Protein AF-A0AAD9LYY0-F1 (afdb_monomer_lite)

Foldseek 3Di:
DVVLVVVLVVVLVVVVVVLVVVLVVVLVVVVVVVVVVVVVCVVVVPDPDDDPVRLVVLSVVLSVVLVVQLVVLCVCVVDDPPQLPPPQLVVQLVVVVVVVVVVVVVVVCVVVVPPDDDDDDDDDDDDPCPPDQPPVNVVVVVVVVVVVSSVSSSVSSVVVSVVVSVVCSCPCSVVVRNVVSVVVSPPDPPPPPDPPDPDDDDDDDDDDDDDDDDDDDDDDDDDDDDDDDDDDDDDDDDDD

pLDDT: mean 70.43, std 20.11, range [35.28, 96.38]

Sequence (240 aa):
MYRLNAVLRQERLPWEQIVRKTTEDIICSVRNCLDKILNYSHYTKRVEGASRDDVNASLGTVVKEFRDKVDELMHPYRHTHRLMYNRNVIQRVWNLQDSRRKAKNEAQGLVGGKQKGAGFFKANHTGDCAEPPTACDVENNLHHQACQLASDYTKAYYEDALQGLISNFSLYAVEGCLLSKLTSMFEVKPTLEAPKELNSCQSDDFMNPTYINTPTSDKSDDSDILIASSAMGRTTTYSQ

Organism: NCBI:txid1216348

Radius of gyration: 41.53 Å; chains: 1; bounding box: 111×57×117 Å

Secondary structure (DSSP, 8-state):
-HHHHHHHHHTTHHHHHHHHHHHHHHHHHHHHHHHHHHHHHHHTT---S--HHHHHHHHHHHHHHHHHHHHHHHHHHHH--GGGG-HHHHHHHHHHHHHHHHHHHHHHHHHH------------------PPP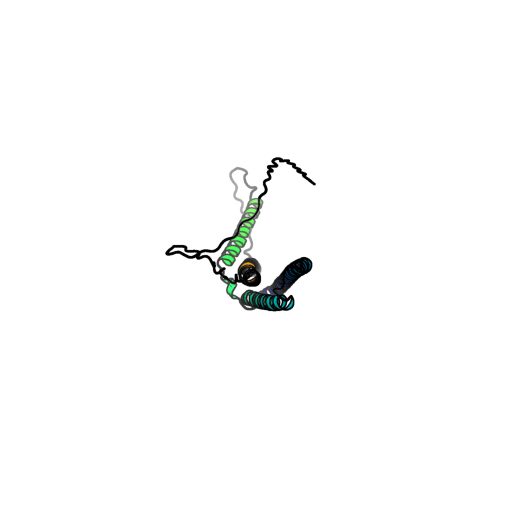PHHHHHHHHHHHHHHHHHHHHHHHHHHHHHHHHHHIIIIIIIIIIIHHHHHHH------------------------------------------------------

Structure (mmCIF, N/CA/C/O backbone):
data_AF-A0AAD9LYY0-F1
#
_entry.id   AF-A0AAD9LYY0-F1
#
loop_
_atom_site.group_PDB
_atom_site.id
_atom_site.type_symbol
_atom_site.label_atom_id
_atom_site.label_alt_id
_atom_site.label_comp_id
_atom_site.label_asym_id
_atom_site.label_entity_id
_atom_site.label_seq_id
_atom_site.pdbx_PDB_ins_code
_atom_site.Cartn_x
_atom_site.Cartn_y
_atom_site.Cartn_z
_atom_site.occupancy
_atom_site.B_iso_or_equiv
_atom_site.auth_seq_id
_atom_site.auth_comp_id
_atom_site.auth_asym_id
_atom_site.auth_atom_id
_atom_site.pdbx_PDB_model_num
ATOM 1 N N . MET A 1 1 ? 10.005 -13.198 -23.320 1.00 45.47 1 MET A N 1
ATOM 2 C CA . MET A 1 1 ? 8.905 -12.858 -22.382 1.00 45.47 1 MET A CA 1
ATOM 3 C C . MET A 1 1 ? 8.882 -13.693 -21.095 1.00 45.47 1 MET A C 1
ATOM 5 O O . MET A 1 1 ? 8.734 -13.098 -20.037 1.00 45.47 1 MET A O 1
ATOM 9 N N . TYR A 1 2 ? 9.062 -15.023 -21.120 1.00 43.00 2 TYR A N 1
ATOM 10 C CA . TYR A 1 2 ? 8.959 -15.867 -19.908 1.00 43.00 2 TYR A CA 1
ATOM 11 C C . TYR A 1 2 ? 9.938 -15.523 -18.767 1.00 43.00 2 TYR A C 1
ATOM 13 O O . TYR A 1 2 ? 9.554 -15.594 -17.604 1.00 43.00 2 TYR A O 1
ATOM 21 N N . ARG A 1 3 ? 11.168 -15.084 -19.075 1.00 48.53 3 ARG A N 1
ATOM 22 C CA . ARG A 1 3 ? 12.157 -14.688 -18.051 1.00 48.53 3 ARG A CA 1
ATOM 23 C C . ARG A 1 3 ? 11.803 -13.383 -17.331 1.00 48.53 3 ARG A C 1
ATOM 25 O O . ARG A 1 3 ? 12.002 -13.295 -16.127 1.00 48.53 3 ARG A O 1
ATOM 32 N N . LEU A 1 4 ? 11.205 -12.415 -18.030 1.00 51.22 4 LEU A N 1
ATOM 33 C CA . LEU A 1 4 ? 10.785 -11.147 -17.423 1.00 51.22 4 LEU A CA 1
ATOM 34 C C . LEU A 1 4 ? 9.657 -11.372 -16.402 1.00 51.22 4 LEU A C 1
ATOM 36 O O . LEU A 1 4 ? 9.700 -10.859 -15.292 1.00 51.22 4 LEU A O 1
ATOM 40 N N . ASN A 1 5 ? 8.697 -12.238 -16.739 1.00 52.59 5 ASN A N 1
ATOM 41 C CA . ASN A 1 5 ? 7.608 -12.614 -15.835 1.00 52.59 5 ASN A CA 1
ATOM 42 C C . ASN A 1 5 ? 8.060 -13.452 -14.629 1.00 52.59 5 ASN A C 1
ATOM 44 O O . ASN A 1 5 ? 7.332 -13.503 -13.638 1.00 52.59 5 ASN A O 1
ATOM 48 N N . ALA A 1 6 ? 9.212 -14.126 -14.709 1.00 55.12 6 ALA A N 1
ATOM 49 C CA . ALA A 1 6 ? 9.800 -14.848 -13.584 1.00 55.12 6 ALA A CA 1
ATOM 50 C C . ALA A 1 6 ? 10.488 -13.884 -12.603 1.00 55.12 6 ALA A C 1
ATOM 52 O O . ALA A 1 6 ? 10.220 -13.954 -11.407 1.00 55.12 6 ALA A O 1
ATOM 53 N N . VAL A 1 7 ? 11.271 -12.924 -13.109 1.00 58.19 7 VAL A N 1
ATOM 54 C CA . VAL A 1 7 ? 11.903 -11.872 -12.287 1.00 58.19 7 VAL A CA 1
ATOM 55 C C . VAL A 1 7 ? 10.840 -11.008 -11.606 1.00 58.19 7 VAL A C 1
ATOM 57 O O . VAL A 1 7 ? 10.835 -10.872 -10.387 1.00 58.19 7 VAL A O 1
ATOM 60 N N . LEU A 1 8 ? 9.838 -10.556 -12.364 1.00 55.09 8 LEU A N 1
ATOM 61 C CA . LEU A 1 8 ? 8.709 -9.800 -11.818 1.00 55.09 8 LEU A CA 1
ATOM 62 C C . LEU A 1 8 ? 7.857 -10.605 -10.831 1.00 55.09 8 LEU A C 1
ATOM 64 O O . LEU A 1 8 ? 7.080 -10.010 -10.096 1.00 55.09 8 LEU A O 1
ATOM 68 N N . ARG A 1 9 ? 7.914 -11.943 -10.835 1.00 54.25 9 ARG A N 1
ATOM 69 C CA . ARG A 1 9 ? 7.255 -12.777 -9.815 1.00 54.25 9 ARG A CA 1
ATOM 70 C C . ARG A 1 9 ? 8.089 -12.878 -8.545 1.00 54.25 9 ARG A C 1
ATOM 72 O O . ARG A 1 9 ? 7.523 -12.863 -7.458 1.00 54.25 9 ARG A O 1
ATOM 79 N N . GLN A 1 10 ? 9.408 -12.954 -8.679 1.00 57.12 10 GLN A N 1
ATOM 80 C CA . GLN A 1 10 ? 10.327 -13.026 -7.547 1.00 57.12 10 GLN A CA 1
ATOM 81 C C . GLN A 1 10 ? 10.330 -11.719 -6.737 1.00 57.12 10 GLN A C 1
ATOM 83 O O . GLN A 1 10 ? 10.382 -11.758 -5.512 1.00 57.12 10 GLN A O 1
ATOM 88 N N . GLU A 1 11 ? 10.147 -10.576 -7.404 1.00 56.78 11 GLU A N 1
ATOM 89 C CA . GLU A 1 11 ? 10.043 -9.257 -6.762 1.00 56.78 11 GLU A CA 1
ATOM 90 C C . GLU A 1 11 ? 8.681 -8.959 -6.104 1.00 56.78 11 GLU A C 1
ATOM 92 O O . GLU A 1 11 ? 8.557 -7.950 -5.417 1.00 56.78 11 GLU A O 1
ATOM 97 N N . ARG A 1 12 ? 7.656 -9.815 -6.265 1.00 59.69 12 ARG A N 1
ATOM 98 C CA . ARG A 1 12 ? 6.321 -9.619 -5.645 1.00 59.69 12 ARG A CA 1
ATOM 99 C C . ARG A 1 12 ? 6.210 -10.162 -4.220 1.00 59.69 12 ARG A C 1
ATOM 101 O O . ARG A 1 12 ? 5.424 -9.650 -3.428 1.00 59.69 12 ARG A O 1
ATOM 108 N N . LEU A 1 13 ? 7.001 -11.180 -3.889 1.00 62.09 13 LEU A N 1
ATOM 109 C CA . LEU A 1 13 ? 7.019 -11.827 -2.570 1.00 62.09 13 LEU A CA 1
ATOM 110 C C . LEU A 1 13 ? 7.393 -10.900 -1.389 1.00 62.09 13 LEU A C 1
ATOM 112 O O . LEU A 1 13 ? 6.806 -11.061 -0.318 1.00 62.09 13 LEU A O 1
ATOM 116 N N . PRO A 1 14 ? 8.298 -9.908 -1.532 1.00 77.19 14 PRO A N 1
ATOM 117 C CA . PRO A 1 14 ? 8.638 -9.001 -0.436 1.00 77.19 14 PRO A CA 1
ATOM 118 C C . PRO A 1 14 ? 7.464 -8.110 -0.017 1.00 77.19 14 PRO A C 1
ATOM 120 O O . PRO A 1 14 ? 7.318 -7.789 1.158 1.00 77.19 14 PRO A O 1
ATOM 123 N N . TRP A 1 15 ? 6.615 -7.699 -0.960 1.00 79.12 15 TRP A N 1
ATOM 124 C CA . TRP A 1 15 ? 5.564 -6.706 -0.713 1.00 79.12 15 TRP A CA 1
ATOM 125 C C . TRP A 1 15 ? 4.447 -7.240 0.148 1.00 79.12 15 TRP A C 1
ATOM 127 O O . TRP A 1 15 ? 4.018 -6.588 1.094 1.00 79.12 15 TRP A O 1
ATOM 137 N N . GLU A 1 16 ? 4.007 -8.452 -0.158 1.00 84.00 16 GLU A N 1
ATOM 138 C CA . GLU A 1 16 ? 2.997 -9.130 0.634 1.00 84.00 16 GLU A CA 1
ATOM 139 C C . GLU A 1 16 ? 3.478 -9.337 2.071 1.00 84.00 16 GLU A C 1
ATOM 141 O O . GLU A 1 16 ? 2.723 -9.125 3.018 1.00 84.00 16 GLU A O 1
ATOM 146 N N . GLN A 1 17 ? 4.762 -9.658 2.250 1.00 88.19 17 GLN A N 1
ATOM 147 C CA . GLN A 1 17 ? 5.350 -9.770 3.577 1.00 88.19 17 GLN A CA 1
ATOM 148 C C . GLN A 1 17 ? 5.394 -8.425 4.314 1.00 88.19 17 GLN A C 1
ATOM 150 O O . GLN A 1 17 ? 5.065 -8.395 5.500 1.00 88.19 17 GLN A O 1
ATOM 155 N N . ILE A 1 18 ? 5.771 -7.335 3.636 1.00 88.94 18 ILE A N 1
ATOM 156 C CA . ILE A 1 18 ? 5.789 -5.986 4.220 1.00 88.94 18 ILE A CA 1
ATOM 157 C C . ILE A 1 18 ? 4.377 -5.582 4.644 1.00 88.94 18 ILE A C 1
ATOM 159 O O . ILE A 1 18 ? 4.169 -5.262 5.809 1.00 88.94 18 ILE A O 1
ATOM 163 N N . VAL A 1 19 ? 3.398 -5.668 3.740 1.00 90.81 19 VAL A N 1
ATOM 164 C CA . VAL A 1 19 ? 2.011 -5.271 4.021 1.00 90.81 19 VAL A CA 1
ATOM 165 C C . VAL A 1 19 ? 1.420 -6.107 5.146 1.00 90.81 19 VAL A C 1
ATOM 167 O O . VAL A 1 19 ? 0.804 -5.551 6.054 1.00 90.81 19 VAL A O 1
ATOM 170 N N . ARG A 1 20 ? 1.648 -7.424 5.150 1.00 92.25 20 ARG A N 1
ATOM 171 C CA . ARG A 1 20 ? 1.202 -8.299 6.239 1.00 92.25 20 ARG A CA 1
ATOM 172 C C . ARG A 1 20 ? 1.806 -7.882 7.578 1.00 92.25 20 ARG A C 1
ATOM 174 O O . ARG A 1 20 ? 1.062 -7.717 8.539 1.00 92.25 20 ARG A O 1
ATOM 181 N N . LYS A 1 21 ? 3.124 -7.663 7.631 1.00 93.56 21 LYS A N 1
ATOM 182 C CA . LYS A 1 21 ? 3.809 -7.236 8.858 1.00 93.56 21 LYS A CA 1
ATOM 183 C C . LYS A 1 21 ? 3.273 -5.890 9.349 1.00 93.56 21 LYS A C 1
ATOM 185 O O . LYS A 1 21 ? 2.895 -5.771 10.505 1.00 93.56 21 LYS A O 1
ATOM 190 N N . THR A 1 22 ? 3.154 -4.905 8.463 1.00 93.44 22 THR A N 1
ATOM 191 C CA . THR A 1 22 ? 2.599 -3.588 8.803 1.00 93.44 22 THR A CA 1
ATOM 192 C C . THR A 1 22 ? 1.152 -3.689 9.291 1.00 93.44 22 THR A C 1
ATOM 194 O O . THR A 1 22 ? 0.783 -3.033 10.259 1.00 93.44 22 THR A O 1
ATOM 197 N N . THR A 1 23 ? 0.337 -4.543 8.672 1.00 94.69 23 THR A N 1
ATOM 198 C CA . THR A 1 23 ? -1.047 -4.805 9.099 1.00 94.69 23 THR A CA 1
ATOM 199 C C . THR A 1 23 ? -1.083 -5.371 10.520 1.00 94.69 23 THR A C 1
ATOM 201 O O . THR A 1 23 ? -1.876 -4.923 11.346 1.00 94.69 23 THR A O 1
ATOM 204 N N . GLU A 1 24 ? -0.212 -6.331 10.831 1.00 95.69 24 GLU A N 1
ATOM 205 C CA . GLU A 1 24 ? -0.087 -6.915 12.170 1.00 95.69 24 GLU A CA 1
ATOM 206 C C . GLU A 1 24 ? 0.397 -5.896 13.208 1.00 95.69 24 GLU A C 1
ATOM 208 O O . GLU A 1 24 ? -0.200 -5.801 14.283 1.00 95.69 24 GLU A O 1
ATOM 213 N N . ASP A 1 25 ? 1.407 -5.093 12.869 1.00 96.38 25 ASP A N 1
ATOM 214 C CA . ASP A 1 25 ? 1.954 -4.045 13.736 1.00 96.38 25 ASP A CA 1
ATOM 215 C C . ASP A 1 25 ? 0.888 -2.986 14.078 1.00 96.38 25 ASP A C 1
ATOM 217 O O . ASP A 1 25 ? 0.751 -2.576 15.237 1.00 96.38 25 ASP A O 1
ATOM 221 N N . ILE A 1 26 ? 0.075 -2.583 13.094 1.00 94.75 26 ILE A N 1
ATOM 222 C CA . ILE A 1 26 ? -1.045 -1.651 13.292 1.00 94.75 26 ILE A CA 1
ATOM 223 C C . ILE A 1 26 ? -2.106 -2.272 14.207 1.00 94.75 26 ILE A C 1
ATOM 225 O O . ILE A 1 26 ? -2.507 -1.647 15.188 1.00 94.75 26 ILE A O 1
ATOM 229 N N . ILE A 1 27 ? -2.535 -3.510 13.940 1.00 95.25 27 ILE A N 1
ATOM 230 C CA . ILE A 1 27 ? -3.537 -4.205 14.767 1.00 95.25 27 ILE A CA 1
ATOM 231 C C . ILE A 1 27 ? -3.051 -4.342 16.215 1.00 95.25 27 ILE A C 1
ATOM 233 O O . ILE A 1 27 ? -3.823 -4.120 17.150 1.00 95.25 27 ILE A O 1
ATOM 237 N N . CYS A 1 28 ? -1.779 -4.695 16.411 1.00 95.62 28 CYS A N 1
ATOM 238 C CA . CYS A 1 28 ? -1.166 -4.795 17.732 1.00 95.62 28 CYS A CA 1
ATOM 239 C C . CYS A 1 28 ? -1.181 -3.438 18.449 1.00 95.62 28 CYS A C 1
ATOM 241 O O . CYS A 1 28 ? -1.601 -3.343 19.602 1.00 95.62 28 CYS A O 1
ATOM 243 N N . SER A 1 29 ? -0.811 -2.369 17.743 1.00 95.50 29 SER A N 1
ATOM 244 C CA . SER A 1 29 ? -0.807 -1.005 18.281 1.00 95.50 29 SER A CA 1
ATOM 245 C C . SER A 1 29 ? -2.203 -0.534 18.698 1.00 95.50 29 SER A C 1
ATOM 247 O O . SER A 1 29 ? -2.358 0.021 19.785 1.00 95.50 29 SER A O 1
ATOM 249 N N . VAL A 1 30 ? -3.228 -0.805 17.884 1.00 93.56 30 VAL A N 1
ATOM 250 C CA . VAL A 1 30 ? -4.626 -0.467 18.202 1.00 93.56 30 VAL A CA 1
ATOM 251 C C . VAL A 1 30 ? -5.115 -1.230 19.430 1.00 93.56 30 VAL A C 1
ATOM 253 O O . VAL A 1 30 ? -5.667 -0.616 20.340 1.00 93.56 30 VAL A O 1
ATOM 256 N N . ARG A 1 31 ? -4.871 -2.545 19.500 1.00 92.94 31 ARG A N 1
ATOM 257 C CA . ARG A 1 31 ? -5.241 -3.370 20.664 1.00 92.94 31 ARG A CA 1
ATOM 258 C C . ARG A 1 31 ? -4.579 -2.871 21.943 1.00 92.94 31 ARG A C 1
ATOM 260 O O . ARG A 1 31 ? -5.261 -2.647 22.934 1.00 92.94 31 ARG A O 1
ATOM 267 N N . ASN A 1 32 ? -3.278 -2.597 21.885 1.00 93.62 32 ASN A N 1
ATOM 268 C CA . ASN A 1 32 ? -2.530 -2.065 23.021 1.00 93.62 32 ASN A CA 1
ATOM 269 C C . ASN A 1 32 ? -3.045 -0.687 23.462 1.00 93.62 32 ASN A C 1
ATOM 271 O O . ASN A 1 32 ? -3.069 -0.389 24.655 1.00 93.62 32 ASN A O 1
ATOM 275 N N . CYS A 1 33 ? -3.433 0.170 22.514 1.00 91.31 33 CYS A N 1
ATOM 276 C CA . CYS A 1 33 ? -4.032 1.467 22.818 1.00 91.31 33 CYS A CA 1
ATOM 277 C C . CYS A 1 33 ? -5.383 1.294 23.526 1.00 91.31 33 CYS A C 1
ATOM 279 O O . CYS A 1 33 ? -5.607 1.888 24.580 1.00 91.31 33 CYS A O 1
ATOM 281 N N . LEU A 1 34 ? -6.241 0.418 22.999 1.00 89.62 34 LEU A N 1
ATOM 282 C CA . LEU A 1 34 ? -7.543 0.127 23.587 1.00 89.62 34 LEU A CA 1
ATOM 283 C C . LEU A 1 34 ? -7.415 -0.443 25.004 1.00 89.62 34 LEU A C 1
ATOM 285 O O . LEU A 1 34 ? -8.070 0.050 25.918 1.00 89.62 34 LEU A O 1
ATOM 289 N N . ASP A 1 35 ? -6.542 -1.431 25.209 1.00 88.94 35 ASP A N 1
ATOM 290 C CA . ASP A 1 35 ? -6.311 -2.020 26.530 1.00 88.94 35 ASP A CA 1
ATOM 291 C C . ASP A 1 35 ? -5.849 -0.965 27.543 1.00 88.94 35 ASP A C 1
ATOM 293 O O . ASP A 1 35 ? -6.290 -0.973 28.691 1.00 88.94 35 ASP A O 1
ATOM 297 N N . LYS A 1 36 ? -5.005 -0.007 27.135 1.00 89.88 36 LYS A N 1
ATOM 298 C CA . LYS A 1 36 ? -4.601 1.112 28.003 1.00 89.88 36 LYS A CA 1
ATOM 299 C C . LYS A 1 36 ? -5.781 2.010 28.373 1.00 89.88 36 LYS A C 1
ATOM 301 O O . LYS A 1 36 ? -5.902 2.377 29.541 1.00 89.88 36 LYS A O 1
ATOM 306 N N . ILE A 1 37 ? -6.645 2.341 27.411 1.00 87.00 37 ILE A N 1
ATOM 307 C CA . ILE A 1 37 ? -7.841 3.166 27.644 1.00 87.00 37 ILE A CA 1
ATOM 308 C C . ILE A 1 37 ? -8.801 2.454 28.605 1.00 87.00 37 ILE A C 1
ATOM 310 O O . ILE A 1 37 ? -9.235 3.054 29.586 1.00 87.00 37 ILE A O 1
ATOM 314 N N . LEU A 1 38 ? -9.070 1.166 28.376 1.00 84.19 38 LEU A N 1
ATOM 315 C CA . LEU A 1 38 ? -9.965 0.360 29.212 1.00 84.19 38 LEU A CA 1
ATOM 316 C C . LEU A 1 38 ? -9.414 0.146 30.629 1.00 84.19 38 LEU A C 1
ATOM 318 O O . LEU A 1 38 ? -10.152 0.233 31.610 1.00 84.19 38 LEU A O 1
ATOM 322 N N . ASN A 1 39 ? -8.107 -0.086 30.767 1.00 85.75 39 ASN A N 1
ATOM 323 C CA . ASN A 1 39 ? -7.471 -0.202 32.080 1.00 85.75 39 ASN A CA 1
ATOM 324 C C . ASN A 1 39 ? -7.539 1.122 32.857 1.00 85.75 39 ASN A C 1
ATOM 326 O O . ASN A 1 39 ? -7.787 1.120 34.064 1.00 85.75 39 ASN A O 1
ATOM 330 N N . TYR A 1 40 ? -7.367 2.256 32.171 1.00 85.00 40 TYR A N 1
ATOM 331 C CA . TYR A 1 40 ? -7.503 3.581 32.771 1.00 85.00 40 TYR A CA 1
ATOM 332 C C . TYR A 1 40 ? -8.952 3.882 33.198 1.00 85.00 40 TYR A C 1
ATOM 334 O O . TYR A 1 40 ? -9.184 4.362 34.312 1.00 85.00 40 TYR A O 1
ATOM 342 N N . SER A 1 41 ? -9.948 3.558 32.365 1.00 80.12 41 SER A N 1
ATOM 343 C CA . SER A 1 41 ? -11.364 3.758 32.708 1.00 80.12 41 SER A CA 1
ATOM 344 C C . SER A 1 41 ? -11.816 2.866 33.867 1.00 80.12 41 SER A C 1
ATOM 346 O O . SER A 1 41 ? -12.572 3.310 34.730 1.00 80.12 41 SER A O 1
ATOM 348 N N . HIS A 1 42 ? -11.313 1.629 33.935 1.00 73.81 42 HIS A N 1
ATOM 349 C CA . HIS A 1 42 ? -11.591 0.714 35.042 1.00 73.81 42 HIS A CA 1
ATOM 350 C C . HIS A 1 42 ? -10.968 1.206 36.357 1.00 73.81 42 HIS A C 1
ATOM 352 O O . HIS A 1 42 ? -11.633 1.233 37.392 1.00 73.81 42 HIS A O 1
ATOM 358 N N . TYR A 1 43 ? -9.707 1.658 36.323 1.00 74.50 43 TYR A N 1
ATOM 359 C CA . TYR A 1 43 ? -9.031 2.218 37.498 1.00 74.50 43 TYR A CA 1
ATOM 360 C C . TYR A 1 43 ? -9.760 3.447 38.060 1.00 74.50 43 TYR A C 1
ATOM 362 O O . TYR A 1 43 ? -9.863 3.617 39.273 1.00 74.50 43 TYR A O 1
ATOM 370 N N . THR A 1 44 ? -10.318 4.281 37.181 1.00 73.69 44 THR A N 1
ATOM 371 C CA . THR A 1 44 ? -11.036 5.503 37.570 1.00 73.69 44 THR A CA 1
ATOM 372 C C . THR A 1 44 ? -12.466 5.256 38.076 1.00 73.69 44 THR A C 1
ATOM 374 O O . THR A 1 44 ? -13.131 6.223 38.443 1.00 73.69 44 THR A O 1
ATOM 377 N N . LYS A 1 45 ? -12.940 3.993 38.145 1.00 63.81 45 LYS A N 1
ATOM 378 C CA . LYS A 1 45 ? -14.284 3.580 38.627 1.00 63.81 45 LYS A CA 1
ATOM 379 C C . LYS A 1 45 ? -15.457 4.358 37.999 1.00 63.81 45 LYS A C 1
ATOM 381 O O . LYS A 1 45 ? -16.530 4.441 38.588 1.00 63.81 45 LYS A O 1
ATOM 386 N N . ARG A 1 46 ? -15.263 4.962 36.822 1.00 56.44 46 ARG A N 1
ATOM 387 C CA . ARG A 1 46 ? -16.167 6.000 36.292 1.00 56.44 46 ARG A CA 1
ATOM 388 C C . ARG A 1 46 ? -17.130 5.525 35.209 1.00 56.44 46 ARG A C 1
ATOM 390 O O . ARG A 1 46 ? -17.910 6.333 34.719 1.00 56.44 46 ARG A O 1
ATOM 397 N N . VAL A 1 47 ? -17.063 4.262 34.791 1.00 55.00 47 VAL A N 1
ATOM 398 C CA . VAL A 1 47 ? -17.829 3.777 33.637 1.00 55.00 47 VAL A CA 1
ATOM 399 C C . VAL A 1 47 ? -18.506 2.456 33.975 1.00 55.00 47 VAL A C 1
ATOM 401 O O . VAL A 1 47 ? -17.850 1.428 34.092 1.00 55.00 47 VAL A O 1
ATOM 404 N N . GLU A 1 48 ? -19.830 2.507 34.099 1.00 56.41 48 GLU A N 1
ATOM 405 C CA . GLU A 1 48 ? -20.729 1.352 34.262 1.00 56.41 48 GLU A CA 1
ATOM 406 C C . GLU A 1 48 ? -21.328 0.875 32.918 1.00 56.41 48 GLU A C 1
ATOM 408 O O . GLU A 1 48 ? -22.178 -0.004 32.893 1.00 56.41 48 GLU A O 1
ATOM 413 N N . GLY A 1 49 ? -20.917 1.453 31.782 1.00 58.03 49 GLY A N 1
ATOM 414 C CA . GLY A 1 49 ? -21.726 1.404 30.554 1.00 58.03 49 GLY A CA 1
ATOM 415 C C . GLY A 1 49 ? -21.345 0.393 29.469 1.00 58.03 49 GLY A C 1
ATOM 416 O O . GLY A 1 49 ? -22.200 0.054 28.660 1.00 58.03 49 GLY A O 1
ATOM 417 N N . ALA A 1 50 ? -20.100 -0.085 29.404 1.00 61.88 50 ALA A N 1
ATOM 418 C CA . ALA A 1 50 ? -19.682 -1.030 28.363 1.00 61.88 50 ALA A CA 1
ATOM 419 C C . ALA A 1 50 ? -18.815 -2.127 28.968 1.00 61.88 50 ALA A C 1
ATOM 421 O O . ALA A 1 50 ? -17.780 -1.840 29.580 1.00 61.88 50 ALA A O 1
ATOM 422 N N . SER A 1 51 ? -19.231 -3.385 28.803 1.00 72.00 51 SER A N 1
ATOM 423 C CA . SER A 1 51 ? -18.398 -4.500 29.226 1.00 72.00 51 SER A CA 1
ATOM 424 C C . SER A 1 51 ? -17.145 -4.538 28.348 1.00 72.00 51 SER A C 1
ATOM 426 O O . SER A 1 51 ? -17.175 -4.230 27.152 1.00 72.00 51 SER A O 1
ATOM 428 N N . ARG A 1 52 ? -16.008 -4.910 28.942 1.00 79.25 52 ARG A N 1
ATOM 429 C CA . ARG A 1 52 ? -14.751 -5.106 28.203 1.00 79.25 52 ARG A CA 1
ATOM 430 C C . ARG A 1 52 ? -14.941 -6.060 27.017 1.00 79.25 52 ARG A C 1
ATOM 432 O O . ARG A 1 52 ? -14.290 -5.898 25.986 1.00 79.25 52 ARG A O 1
ATOM 439 N N . ASP A 1 53 ? -15.847 -7.018 27.168 1.00 81.62 53 ASP A N 1
ATOM 440 C CA . ASP A 1 53 ? -16.155 -8.031 26.168 1.00 81.62 53 ASP A CA 1
ATOM 441 C C . ASP A 1 53 ? -16.874 -7.435 24.949 1.00 81.62 53 ASP A C 1
ATOM 443 O O . ASP A 1 53 ? -16.496 -7.753 23.821 1.00 81.62 53 ASP A O 1
ATOM 447 N N . ASP A 1 54 ? -17.807 -6.495 25.141 1.00 82.56 54 ASP A N 1
ATOM 448 C CA . ASP A 1 54 ? -18.512 -5.819 24.039 1.00 82.56 54 ASP A CA 1
ATOM 449 C C . ASP A 1 54 ? -17.554 -4.988 23.175 1.00 82.56 54 ASP A C 1
ATOM 451 O O . ASP A 1 54 ? -17.578 -5.047 21.940 1.00 82.56 54 ASP A O 1
ATOM 455 N N . VAL A 1 55 ? -16.654 -4.240 23.822 1.00 85.12 55 VAL A N 1
ATOM 456 C CA . VAL A 1 55 ? -15.660 -3.411 23.125 1.00 85.12 55 VAL A CA 1
ATOM 457 C C . VAL A 1 55 ? -14.662 -4.289 22.366 1.00 85.12 55 VAL A C 1
ATOM 459 O O . VAL A 1 55 ? -14.323 -3.995 21.218 1.00 85.12 55 VAL A O 1
ATOM 462 N N . ASN A 1 56 ? -14.232 -5.402 22.965 1.00 87.31 56 ASN A N 1
ATOM 463 C CA . ASN A 1 56 ? -13.345 -6.365 22.317 1.00 87.31 56 ASN A CA 1
ATOM 464 C C . ASN A 1 56 ? -14.008 -7.075 21.129 1.00 87.31 56 ASN A C 1
ATOM 466 O O . ASN A 1 56 ? -13.354 -7.278 20.104 1.00 87.31 56 ASN A O 1
ATOM 470 N N . ALA A 1 57 ? -15.292 -7.429 21.231 1.00 88.88 57 ALA A N 1
ATOM 471 C CA . ALA A 1 57 ? -16.049 -8.028 20.133 1.00 88.88 57 ALA A CA 1
ATOM 472 C C . ALA A 1 57 ? -16.192 -7.053 18.952 1.00 88.88 57 ALA A C 1
ATOM 474 O O . ALA A 1 57 ? -15.950 -7.415 17.794 1.00 88.88 57 ALA A O 1
ATOM 475 N N . SER A 1 58 ? -16.506 -5.792 19.251 1.00 89.06 58 SER A N 1
ATOM 476 C CA . SER A 1 58 ? -16.583 -4.730 18.249 1.00 89.06 58 SER A CA 1
ATOM 477 C C . SER A 1 58 ? -15.220 -4.473 17.590 1.00 89.06 58 SER A C 1
ATOM 479 O O . SER A 1 58 ? -15.112 -4.486 16.361 1.00 89.06 58 SER A O 1
ATOM 481 N N . LEU A 1 59 ? -14.136 -4.406 18.376 1.00 91.44 59 LEU A N 1
ATOM 482 C CA . LEU A 1 59 ? -12.777 -4.295 17.836 1.00 91.44 59 LEU A CA 1
ATOM 483 C C . LEU A 1 59 ? -12.414 -5.503 16.959 1.00 91.44 59 LEU A C 1
ATOM 485 O O . LEU A 1 59 ? -11.774 -5.342 15.921 1.00 91.44 59 LEU A O 1
ATOM 489 N N . GLY A 1 60 ? -12.818 -6.713 17.349 1.00 92.25 60 GLY A N 1
ATOM 490 C CA . GLY A 1 60 ? -12.629 -7.923 16.548 1.00 92.25 60 GLY A CA 1
ATOM 491 C C . GLY A 1 60 ? -13.263 -7.807 15.161 1.00 92.25 60 GLY A C 1
ATOM 492 O O . GLY A 1 60 ? -12.636 -8.181 14.167 1.00 92.25 60 GLY A O 1
ATOM 493 N N . THR A 1 61 ? -14.458 -7.218 15.089 1.00 93.38 61 THR A N 1
ATOM 494 C CA . THR A 1 61 ? -15.163 -6.942 13.829 1.00 93.38 61 THR A CA 1
ATOM 495 C C . THR A 1 61 ? -14.399 -5.925 12.982 1.00 93.38 61 THR A C 1
ATOM 497 O O . THR A 1 61 ? -14.085 -6.215 11.829 1.00 93.38 61 THR A O 1
ATOM 500 N N . VAL A 1 62 ? -13.987 -4.794 13.567 1.00 94.00 62 VAL A N 1
ATOM 501 C CA . VAL A 1 62 ? -13.205 -3.764 12.857 1.00 94.00 62 VAL A CA 1
ATOM 502 C C . VAL A 1 62 ? -11.872 -4.314 12.343 1.00 94.00 62 VAL A C 1
ATOM 504 O O . VAL A 1 62 ? -11.479 -4.039 11.211 1.00 94.00 62 VAL A O 1
ATOM 507 N N . VAL A 1 63 ? -11.178 -5.134 13.137 1.00 94.50 63 VAL A N 1
ATOM 508 C CA . VAL A 1 63 ? -9.916 -5.773 12.733 1.00 94.50 63 VAL A CA 1
ATOM 509 C C . VAL A 1 63 ? -10.122 -6.732 11.562 1.00 94.50 63 VAL A C 1
ATOM 511 O O . VAL A 1 63 ? -9.276 -6.785 10.669 1.00 94.50 63 VAL A O 1
ATOM 514 N N . LYS A 1 64 ? -11.219 -7.495 11.556 1.00 95.38 64 LYS A N 1
ATOM 515 C CA . LYS A 1 64 ? -11.550 -8.386 10.441 1.00 95.38 64 LYS A CA 1
ATOM 516 C C . LYS A 1 64 ? -11.790 -7.581 9.166 1.00 95.38 64 LYS A C 1
ATOM 518 O O . LYS A 1 64 ? -11.147 -7.844 8.159 1.00 95.38 64 LYS A O 1
ATOM 523 N N . GLU A 1 65 ? -12.634 -6.560 9.235 1.00 94.12 65 GLU A N 1
ATOM 524 C CA . GLU A 1 65 ? -12.948 -5.714 8.081 1.00 94.12 65 GLU A CA 1
ATOM 525 C C . GLU A 1 65 ? -11.720 -4.956 7.562 1.00 94.12 65 GLU A C 1
ATOM 527 O O . GLU A 1 65 ? -11.556 -4.797 6.356 1.00 94.12 65 GLU A O 1
ATOM 532 N N . PHE A 1 66 ? -10.822 -4.530 8.456 1.00 95.19 66 PHE A N 1
ATOM 533 C CA . PHE A 1 66 ? -9.536 -3.954 8.075 1.00 95.19 66 PHE A CA 1
ATOM 534 C C . PHE A 1 66 ? -8.684 -4.954 7.283 1.00 95.19 66 PHE A C 1
ATOM 536 O O . PHE A 1 66 ? -8.160 -4.598 6.231 1.00 95.19 66 PHE A O 1
ATOM 543 N N . ARG A 1 67 ? -8.577 -6.212 7.735 1.00 95.25 67 ARG A N 1
ATOM 544 C CA . ARG A 1 67 ? -7.852 -7.265 7.000 1.00 95.25 67 ARG A CA 1
ATOM 545 C C . ARG A 1 67 ? -8.480 -7.539 5.637 1.00 95.25 67 ARG A C 1
ATOM 547 O O . ARG A 1 67 ? -7.754 -7.560 4.648 1.00 95.25 67 ARG A O 1
ATOM 554 N N . ASP A 1 68 ? -9.804 -7.662 5.584 1.00 95.38 68 ASP A N 1
ATOM 555 C CA . ASP A 1 68 ? -10.543 -7.872 4.337 1.00 95.38 68 ASP A CA 1
ATOM 556 C C . ASP A 1 68 ? -10.284 -6.714 3.354 1.00 95.38 68 ASP A C 1
ATOM 558 O O . ASP A 1 68 ? -10.024 -6.938 2.169 1.00 95.38 68 ASP A O 1
ATOM 562 N N . LYS A 1 69 ? -10.254 -5.468 3.853 1.00 93.88 69 LYS A N 1
ATOM 563 C CA . LYS A 1 69 ? -9.941 -4.286 3.039 1.00 93.88 69 LYS A CA 1
ATOM 564 C C . LYS A 1 69 ? -8.499 -4.284 2.537 1.00 93.88 69 LYS A C 1
ATOM 566 O O . LYS A 1 69 ? -8.254 -3.931 1.386 1.00 93.88 69 LYS A O 1
ATOM 571 N N . VAL A 1 70 ? -7.538 -4.682 3.368 1.00 93.75 70 VAL A N 1
ATOM 572 C CA . VAL A 1 70 ? -6.136 -4.818 2.948 1.00 93.75 70 VAL A CA 1
ATOM 573 C C . VAL A 1 70 ? -5.996 -5.884 1.858 1.00 93.75 70 VAL A C 1
ATOM 575 O O . VAL A 1 70 ? -5.306 -5.647 0.866 1.00 93.75 70 VAL A O 1
ATOM 578 N N . ASP A 1 71 ? -6.678 -7.022 1.988 1.00 92.19 71 ASP A N 1
ATOM 579 C CA . ASP A 1 71 ? -6.656 -8.074 0.968 1.00 92.19 71 ASP A CA 1
ATOM 580 C C . ASP A 1 71 ? -7.290 -7.625 -0.358 1.00 92.19 71 ASP A C 1
ATOM 582 O O . ASP A 1 71 ? -6.745 -7.922 -1.427 1.00 92.19 71 ASP A O 1
ATOM 586 N N . GLU A 1 72 ? -8.378 -6.850 -0.305 1.00 92.44 72 GLU A N 1
ATOM 587 C CA . GLU A 1 72 ? -8.986 -6.208 -1.477 1.00 92.44 72 GLU A CA 1
ATOM 588 C C . GLU A 1 72 ? -7.985 -5.279 -2.183 1.00 92.44 72 GLU A C 1
ATOM 590 O O . GLU A 1 72 ? -7.790 -5.376 -3.396 1.00 92.44 72 GLU A O 1
ATOM 595 N N . LEU A 1 73 ? -7.295 -4.418 -1.426 1.00 91.00 73 LEU A N 1
ATOM 596 C CA . LEU A 1 73 ? -6.300 -3.487 -1.968 1.00 91.00 73 LEU A CA 1
ATOM 597 C C . LEU A 1 73 ? -5.074 -4.195 -2.550 1.00 91.00 73 LEU A C 1
ATOM 599 O O . LEU A 1 73 ? -4.470 -3.692 -3.497 1.00 91.00 73 LEU A O 1
ATOM 603 N N . MET A 1 74 ? -4.706 -5.359 -2.014 1.00 88.62 74 MET A N 1
ATOM 604 C CA . MET A 1 74 ? -3.591 -6.165 -2.517 1.00 88.62 74 MET A CA 1
ATOM 605 C C . MET A 1 74 ? -3.942 -6.950 -3.784 1.00 88.62 74 MET A C 1
ATOM 607 O O . MET A 1 74 ? -3.048 -7.301 -4.563 1.00 88.62 74 MET A O 1
ATOM 611 N N . HIS A 1 75 ? -5.226 -7.212 -4.034 1.00 87.31 75 HIS A N 1
ATOM 612 C CA . HIS A 1 75 ? -5.682 -8.044 -5.146 1.00 87.31 75 HIS A CA 1
ATOM 613 C C . HIS A 1 75 ? -5.152 -7.603 -6.530 1.00 87.31 75 HIS A C 1
ATOM 615 O O . HIS A 1 75 ? -4.628 -8.456 -7.263 1.00 87.31 75 HIS A O 1
ATOM 621 N N . PRO A 1 76 ? -5.166 -6.302 -6.900 1.00 83.62 76 PRO A N 1
ATOM 622 C CA . PRO A 1 76 ? -4.636 -5.845 -8.183 1.00 83.62 76 PRO A CA 1
ATOM 623 C C . PRO A 1 76 ? -3.141 -6.139 -8.361 1.00 83.62 76 PRO A C 1
ATOM 625 O O . PRO A 1 76 ? -2.708 -6.443 -9.475 1.00 83.62 76 PRO A O 1
ATOM 628 N N . TYR A 1 77 ? -2.365 -6.104 -7.276 1.00 79.69 77 TYR A N 1
ATOM 629 C CA . TYR A 1 77 ? -0.917 -6.323 -7.284 1.00 79.69 77 TYR A CA 1
ATOM 630 C C . TYR A 1 77 ? -0.546 -7.813 -7.309 1.00 79.69 77 TYR A C 1
ATOM 632 O O . TYR A 1 77 ? 0.498 -8.185 -7.851 1.00 79.69 77 TYR A O 1
ATOM 640 N N . ARG A 1 78 ? -1.427 -8.683 -6.794 1.00 77.81 78 ARG A N 1
ATOM 641 C CA . ARG A 1 78 ? -1.284 -10.146 -6.879 1.00 77.81 78 ARG A CA 1
ATOM 642 C C . ARG A 1 78 ? -1.538 -10.658 -8.302 1.00 77.81 78 ARG A C 1
ATOM 644 O O . ARG A 1 78 ? -0.763 -11.471 -8.811 1.00 77.81 78 ARG A O 1
ATOM 651 N N . HIS A 1 79 ? -2.582 -10.159 -8.969 1.00 70.75 79 HIS A N 1
ATOM 652 C CA . HIS A 1 79 ? -3.121 -10.822 -10.165 1.00 70.75 79 HIS A CA 1
ATOM 653 C C . HIS A 1 79 ? -2.980 -10.056 -11.486 1.00 70.75 79 HIS A C 1
ATOM 655 O O . HIS A 1 79 ? -3.135 -10.667 -12.545 1.00 70.75 79 HIS A O 1
ATOM 661 N N . THR A 1 80 ? -2.627 -8.765 -11.492 1.00 60.94 80 THR A N 1
ATOM 662 C CA . THR A 1 80 ? -2.781 -7.958 -12.718 1.00 60.94 80 THR A CA 1
ATOM 663 C C . THR A 1 80 ? -1.466 -7.583 -13.401 1.00 60.94 80 THR A C 1
ATOM 665 O O . THR A 1 80 ? -0.526 -7.104 -12.781 1.00 60.94 80 THR A O 1
ATOM 668 N N . HIS A 1 81 ? -1.437 -7.736 -14.731 1.00 60.03 81 HIS A N 1
ATOM 669 C CA . HIS A 1 81 ? -0.407 -7.203 -15.642 1.00 60.03 81 HIS A CA 1
ATOM 670 C C . HIS A 1 81 ? -0.746 -5.779 -16.153 1.00 60.03 81 HIS A C 1
ATOM 672 O O . HIS A 1 81 ? -0.105 -5.276 -17.074 1.00 60.03 81 HIS A O 1
ATOM 678 N N . ARG A 1 82 ? -1.777 -5.119 -15.593 1.00 54.19 82 ARG A N 1
ATOM 679 C CA . ARG A 1 82 ? -2.403 -3.899 -16.160 1.00 54.19 82 ARG A CA 1
ATOM 680 C C . ARG A 1 82 ? -1.531 -2.646 -16.152 1.00 54.19 82 ARG A C 1
ATOM 682 O O . ARG A 1 82 ? -1.855 -1.682 -16.832 1.00 54.19 82 ARG A O 1
ATOM 689 N N . LEU A 1 83 ? -0.459 -2.636 -15.377 1.00 56.84 83 LEU A N 1
ATOM 690 C CA . LEU A 1 83 ? 0.267 -1.411 -15.046 1.00 56.84 83 LEU A CA 1
ATOM 691 C C . LEU A 1 83 ? 1.385 -1.062 -16.047 1.00 56.84 83 LEU A C 1
ATOM 693 O O . LEU A 1 83 ? 1.960 0.019 -15.964 1.00 56.84 83 LEU A O 1
ATOM 697 N N . MET A 1 84 ? 1.644 -1.921 -17.042 1.00 59.44 84 MET A N 1
ATOM 698 C CA . MET A 1 84 ? 2.645 -1.670 -18.094 1.00 59.44 84 MET A CA 1
ATOM 699 C C . MET A 1 84 ? 2.300 -0.461 -18.990 1.00 59.44 84 MET A C 1
ATOM 701 O O . MET A 1 84 ? 3.194 0.108 -19.608 1.00 59.44 84 MET A O 1
ATOM 705 N N . TYR A 1 85 ? 1.029 -0.038 -19.040 1.00 64.50 85 TYR A N 1
ATOM 706 C CA . TYR A 1 85 ? 0.565 1.108 -19.841 1.00 64.50 85 TYR A CA 1
ATOM 707 C C . TYR A 1 85 ? 0.257 2.360 -19.006 1.00 64.50 85 TYR A C 1
ATOM 709 O O . TYR A 1 85 ? -0.445 3.258 -19.470 1.00 64.50 85 TYR A O 1
ATOM 717 N N . ASN A 1 86 ? 0.752 2.446 -17.767 1.00 77.19 86 ASN A N 1
ATOM 718 C CA . ASN A 1 86 ? 0.601 3.671 -16.989 1.00 77.19 86 ASN A CA 1
ATOM 719 C C . ASN A 1 86 ? 1.457 4.791 -17.613 1.00 77.19 86 ASN A C 1
ATOM 721 O O . ASN A 1 86 ? 2.672 4.647 -17.767 1.00 77.19 86 ASN A O 1
ATOM 725 N N . ARG A 1 87 ? 0.833 5.934 -17.931 1.00 83.38 87 ARG A N 1
ATOM 726 C CA . ARG A 1 87 ? 1.510 7.140 -18.435 1.00 83.38 87 ARG A CA 1
ATOM 727 C C . ARG A 1 87 ? 2.691 7.548 -17.550 1.00 83.38 87 ARG A C 1
ATOM 729 O O . ARG A 1 87 ? 3.724 7.951 -18.076 1.00 83.38 87 ARG A O 1
ATOM 736 N N . ASN A 1 88 ? 2.562 7.407 -16.232 1.00 83.56 88 ASN A N 1
ATOM 737 C CA . ASN A 1 88 ? 3.627 7.733 -15.283 1.00 83.56 88 ASN A CA 1
ATOM 738 C C . ASN A 1 88 ? 4.842 6.818 -15.458 1.00 83.56 88 ASN A C 1
ATOM 740 O O . ASN A 1 88 ? 5.975 7.294 -15.463 1.00 83.56 88 ASN A O 1
ATOM 744 N N . VAL A 1 89 ? 4.609 5.518 -15.653 1.00 84.62 89 VAL A N 1
ATOM 745 C CA . VAL A 1 89 ? 5.667 4.529 -15.899 1.00 84.62 89 VAL A CA 1
ATOM 746 C C . VAL A 1 89 ? 6.369 4.839 -17.219 1.00 84.62 89 VAL A C 1
ATOM 748 O O . VAL A 1 89 ? 7.594 4.925 -17.249 1.00 84.62 89 VAL A O 1
ATOM 751 N N . ILE A 1 90 ? 5.606 5.107 -18.283 1.00 87.12 90 ILE A N 1
ATOM 752 C CA . ILE A 1 90 ? 6.155 5.485 -19.595 1.00 87.12 90 ILE A CA 1
ATOM 753 C C . ILE A 1 90 ? 7.017 6.750 -19.478 1.00 87.12 90 ILE A C 1
ATOM 755 O O . ILE A 1 90 ? 8.147 6.777 -19.964 1.00 87.12 90 ILE A O 1
ATOM 759 N N . GLN A 1 91 ? 6.523 7.779 -18.783 1.00 89.19 91 GLN A N 1
ATOM 760 C CA . GLN A 1 91 ? 7.260 9.026 -18.584 1.00 89.19 91 GLN A CA 1
ATOM 761 C C . GLN A 1 91 ? 8.556 8.807 -17.792 1.00 89.19 91 GLN A C 1
ATOM 763 O O . GLN A 1 91 ? 9.597 9.357 -18.152 1.00 89.19 91 GLN A O 1
ATOM 768 N N . ARG A 1 92 ? 8.522 7.984 -16.735 1.00 87.44 92 ARG A N 1
ATOM 769 C CA . ARG A 1 92 ? 9.712 7.639 -15.938 1.00 87.44 92 ARG A CA 1
ATOM 770 C C . ARG A 1 92 ? 10.761 6.915 -16.774 1.00 87.44 92 ARG A C 1
ATOM 772 O O . ARG A 1 92 ? 11.928 7.296 -16.726 1.00 87.44 92 ARG A O 1
ATOM 779 N N . VAL A 1 93 ? 10.356 5.918 -17.562 1.00 89.00 93 VAL A N 1
ATOM 780 C CA . VAL A 1 93 ? 11.266 5.188 -18.460 1.00 89.00 93 VAL A CA 1
ATOM 781 C C . VAL A 1 93 ? 11.891 6.135 -19.476 1.00 89.00 93 VAL A C 1
ATOM 783 O O . VAL A 1 93 ? 13.107 6.119 -19.664 1.00 89.00 93 VAL A O 1
ATOM 786 N N . TRP A 1 94 ? 11.089 7.010 -20.083 1.00 89.62 94 TRP A N 1
ATOM 787 C CA . TRP A 1 94 ? 11.595 7.985 -21.044 1.00 89.62 94 TRP A CA 1
ATOM 788 C C . TRP A 1 94 ? 12.630 8.929 -20.416 1.00 89.62 94 TRP A C 1
ATOM 790 O O . TRP A 1 94 ? 13.712 9.107 -20.975 1.00 89.62 94 TRP A O 1
ATOM 800 N N . ASN A 1 95 ? 12.361 9.447 -19.213 1.00 89.62 95 ASN A N 1
ATOM 801 C CA . ASN A 1 95 ? 13.298 10.300 -18.476 1.00 89.62 95 ASN A CA 1
ATOM 802 C C . ASN A 1 95 ? 14.610 9.566 -18.133 1.00 89.62 95 ASN A C 1
ATOM 804 O O . ASN A 1 95 ? 15.694 10.129 -18.286 1.00 89.62 95 ASN A O 1
ATOM 808 N N . LEU A 1 96 ? 14.527 8.304 -17.695 1.00 88.06 96 LEU A N 1
ATOM 809 C CA . LEU A 1 96 ? 15.684 7.453 -17.380 1.00 88.06 96 LEU A CA 1
ATOM 810 C C . LEU A 1 96 ? 16.589 7.241 -18.601 1.00 88.06 96 LEU A C 1
ATOM 812 O O . LEU A 1 96 ? 17.817 7.322 -18.505 1.00 88.06 96 LEU A O 1
ATOM 816 N N . GLN A 1 97 ? 15.983 6.994 -19.759 1.00 89.00 97 GLN A N 1
ATOM 817 C CA . GLN A 1 97 ? 16.712 6.812 -21.011 1.00 89.00 97 GLN A CA 1
ATOM 818 C C . GLN A 1 97 ? 17.314 8.107 -21.531 1.00 89.00 97 GLN A C 1
ATOM 820 O O . GLN A 1 97 ? 18.454 8.110 -21.995 1.00 89.00 97 GLN A O 1
ATOM 825 N N . ASP A 1 98 ? 16.565 9.204 -21.454 1.00 89.75 98 ASP A N 1
ATOM 826 C CA . ASP A 1 98 ? 17.046 10.513 -21.870 1.00 89.75 98 ASP A CA 1
ATOM 827 C C . ASP A 1 98 ? 18.244 10.960 -21.024 1.00 89.75 98 ASP A C 1
ATOM 829 O O . ASP A 1 98 ? 19.266 11.378 -21.570 1.00 89.75 98 ASP A O 1
ATOM 833 N N . SER A 1 99 ? 18.173 10.761 -19.703 1.00 89.81 99 SER A N 1
ATOM 834 C CA . SER A 1 99 ? 19.277 11.024 -18.776 1.00 89.81 99 SER A CA 1
ATOM 835 C C . SER A 1 99 ? 20.529 10.210 -19.123 1.00 89.81 99 SER A C 1
ATOM 837 O O . SER A 1 99 ? 21.618 10.773 -19.229 1.00 89.81 99 SER A O 1
ATOM 839 N N . ARG A 1 100 ? 20.386 8.907 -19.401 1.00 86.94 100 ARG A N 1
ATOM 840 C CA . ARG A 1 100 ? 21.512 8.062 -19.839 1.00 86.94 100 ARG A CA 1
ATOM 841 C C . ARG A 1 100 ? 22.102 8.503 -21.175 1.00 86.94 100 ARG A C 1
ATOM 843 O O . ARG A 1 100 ? 23.322 8.501 -21.327 1.00 86.94 100 ARG A O 1
ATOM 850 N N . ARG A 1 101 ? 21.261 8.886 -22.141 1.00 87.12 101 ARG A N 1
ATOM 851 C CA . ARG A 1 101 ? 21.718 9.368 -23.454 1.00 87.12 101 ARG A CA 1
ATOM 852 C C . ARG A 1 101 ? 22.523 10.658 -23.310 1.00 87.12 101 ARG A C 1
ATOM 854 O O . ARG A 1 101 ? 23.595 10.763 -23.895 1.00 87.12 101 ARG A O 1
ATOM 861 N N . LYS A 1 102 ? 22.041 11.597 -22.490 1.00 88.75 102 LYS A N 1
ATOM 862 C CA . LYS A 1 102 ? 22.746 12.844 -22.163 1.00 88.75 102 LYS A CA 1
ATOM 863 C C . LYS A 1 102 ? 24.093 12.569 -21.498 1.00 88.75 102 LYS A C 1
ATOM 865 O O . LYS A 1 102 ? 25.108 13.010 -22.023 1.00 88.75 102 LYS A O 1
ATOM 870 N N . ALA A 1 103 ? 24.121 11.739 -20.455 1.00 88.00 103 ALA A N 1
ATOM 871 C CA . ALA A 1 103 ? 25.359 11.375 -19.764 1.00 88.00 103 ALA A CA 1
ATOM 872 C C . ALA A 1 103 ? 26.386 10.703 -20.696 1.00 88.00 103 ALA A C 1
ATOM 874 O O . ALA A 1 103 ? 27.577 11.004 -20.636 1.00 88.00 103 ALA A O 1
ATOM 875 N N . LYS A 1 104 ? 25.937 9.823 -21.604 1.00 86.31 104 LYS A N 1
ATOM 876 C CA . LYS A 1 104 ? 26.809 9.204 -22.615 1.00 86.31 104 LYS A CA 1
ATOM 877 C C . LYS A 1 104 ? 27.389 10.245 -23.575 1.00 86.31 104 LYS A C 1
ATOM 879 O O . LYS A 1 104 ? 28.584 10.206 -23.855 1.00 86.31 104 LYS A O 1
ATOM 884 N N . ASN A 1 105 ? 26.560 11.165 -24.064 1.00 82.38 105 ASN A N 1
ATOM 885 C CA . ASN A 1 105 ? 26.994 12.222 -24.977 1.00 82.38 105 ASN A CA 1
ATOM 886 C C . ASN A 1 105 ? 27.986 13.183 -24.301 1.00 82.38 105 ASN A C 1
ATOM 888 O O . ASN A 1 105 ? 28.980 13.564 -24.912 1.00 82.38 105 ASN A O 1
ATOM 892 N N . GLU A 1 106 ? 27.757 13.531 -23.034 1.00 85.88 106 GLU A N 1
ATOM 893 C CA . GLU A 1 106 ? 28.666 14.358 -22.230 1.00 85.88 106 GLU A CA 1
ATOM 894 C C . GLU A 1 106 ? 30.012 13.660 -21.997 1.00 85.88 106 GLU A C 1
ATOM 896 O O . GLU A 1 106 ? 31.067 14.258 -22.213 1.00 85.88 106 GLU A O 1
ATOM 901 N N . ALA A 1 107 ? 29.996 12.370 -21.646 1.00 81.19 107 ALA A N 1
ATOM 902 C CA . ALA A 1 107 ? 31.211 11.575 -21.479 1.00 81.19 107 ALA A CA 1
ATOM 903 C C . ALA A 1 107 ? 32.019 11.459 -22.785 1.00 81.19 107 ALA A C 1
ATOM 905 O O . ALA A 1 107 ? 33.245 11.550 -22.767 1.00 81.19 107 ALA A O 1
ATOM 906 N N . GLN A 1 108 ? 31.349 11.309 -23.932 1.00 75.75 108 GLN A N 1
ATOM 907 C CA . GLN A 1 108 ? 32.005 11.279 -25.244 1.00 75.75 108 GLN A CA 1
ATOM 908 C C . GLN A 1 108 ? 32.544 12.658 -25.661 1.00 75.75 108 GLN A C 1
ATOM 910 O O . GLN A 1 108 ? 33.645 12.748 -26.205 1.00 75.75 108 GLN A O 1
ATOM 915 N N . GLY A 1 109 ? 31.822 13.739 -25.351 1.00 65.38 109 GLY A N 1
ATOM 916 C CA . GLY A 1 109 ? 32.274 15.114 -25.584 1.00 65.38 109 GLY A CA 1
ATOM 917 C C . GLY A 1 109 ? 33.516 15.493 -24.769 1.00 65.38 109 GLY A C 1
ATOM 918 O O . GLY A 1 109 ? 34.375 16.222 -25.261 1.00 65.38 109 GLY A O 1
ATOM 919 N N . LEU A 1 110 ? 33.663 14.945 -23.558 1.00 59.19 110 LEU A N 1
ATOM 920 C CA . LEU A 1 110 ? 34.852 15.120 -22.714 1.00 59.19 110 LEU A CA 1
ATOM 921 C C . LEU A 1 110 ? 36.090 14.390 -23.261 1.00 59.19 110 LEU A C 1
ATOM 923 O O . LEU A 1 110 ? 37.206 14.880 -23.098 1.00 59.19 110 LEU A O 1
ATOM 927 N N . VAL A 1 111 ? 35.906 13.260 -23.951 1.00 56.62 111 VAL A N 1
ATOM 928 C CA . VAL A 1 111 ? 37.001 12.506 -24.588 1.00 56.62 111 VAL A CA 1
ATOM 929 C C . VAL A 1 111 ? 37.417 13.131 -25.932 1.00 56.62 111 VAL A C 1
ATOM 931 O O . VAL A 1 111 ? 38.599 13.125 -26.264 1.00 56.62 111 VAL A O 1
ATOM 934 N N . GLY A 1 112 ? 36.489 13.749 -26.675 1.00 53.16 112 GLY A N 1
ATOM 935 C CA . GLY A 1 112 ? 36.771 14.442 -27.947 1.00 53.16 112 GLY A CA 1
ATOM 936 C C . GLY A 1 112 ? 37.215 15.912 -27.827 1.00 53.16 112 GLY A C 1
ATOM 937 O O . GLY A 1 112 ? 37.575 16.537 -28.822 1.00 53.16 112 GLY A O 1
ATOM 938 N N . GLY A 1 113 ? 37.198 16.489 -26.621 1.00 48.91 113 GLY A N 1
ATOM 939 C CA . GLY A 1 113 ? 37.324 17.933 -26.376 1.00 48.91 113 GLY A CA 1
ATOM 940 C C . GLY A 1 113 ? 38.737 18.536 -26.358 1.00 48.91 113 GLY A C 1
ATOM 941 O O . GLY A 1 113 ? 38.890 19.677 -25.924 1.00 48.91 113 GLY A O 1
ATOM 942 N N . LYS A 1 114 ? 39.777 17.828 -26.819 1.00 49.59 114 LYS A N 1
ATOM 943 C CA . LYS A 1 114 ? 41.144 18.376 -26.959 1.00 49.59 114 LYS A CA 1
ATOM 944 C C . LYS A 1 114 ? 41.614 18.433 -28.419 1.00 49.59 114 LYS A C 1
ATOM 946 O O . LYS A 1 114 ? 42.686 17.950 -28.750 1.00 49.59 114 LYS A O 1
ATOM 951 N N . GLN A 1 115 ? 40.851 19.092 -29.287 1.00 52.84 115 GLN A N 1
ATOM 952 C CA . GLN A 1 115 ? 41.401 19.716 -30.499 1.00 52.84 115 GLN A CA 1
ATOM 953 C C . GLN A 1 115 ? 40.825 21.126 -30.666 1.00 52.84 115 GLN A C 1
ATOM 955 O O . GLN A 1 115 ? 39.959 21.398 -31.490 1.00 52.84 115 GLN A O 1
ATOM 960 N N . LYS A 1 116 ? 41.328 22.058 -29.855 1.00 51.06 116 LYS A N 1
ATOM 961 C CA . LYS A 1 116 ? 41.362 23.478 -30.215 1.00 51.06 116 LYS A CA 1
ATOM 962 C C . LYS A 1 116 ?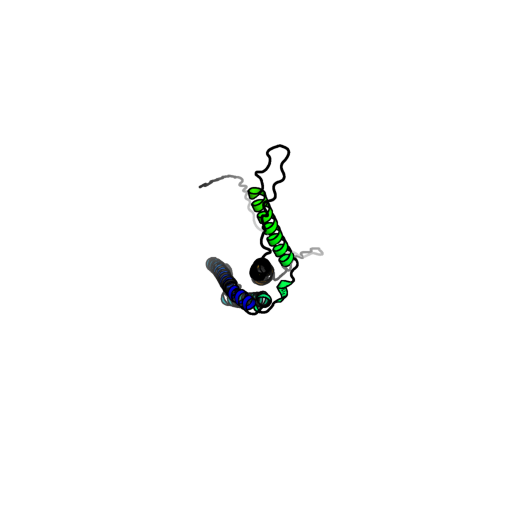 42.814 23.933 -30.166 1.00 51.06 116 LYS A C 1
ATOM 964 O O . LYS A 1 116 ? 43.312 24.355 -29.130 1.00 51.06 116 LYS A O 1
ATOM 969 N N . GLY A 1 117 ? 43.473 23.796 -31.310 1.00 44.19 117 GLY A N 1
ATOM 970 C CA . GLY A 1 117 ? 44.794 24.327 -31.612 1.00 44.19 117 GLY A CA 1
ATOM 971 C C . GLY A 1 117 ? 44.859 24.626 -33.106 1.00 44.19 117 GLY A C 1
ATOM 972 O O . GLY A 1 117 ? 44.912 23.710 -33.912 1.00 44.19 117 GLY A O 1
ATOM 973 N N . ALA A 1 118 ? 44.724 25.912 -33.419 1.00 45.81 118 ALA A N 1
ATOM 974 C CA . ALA A 1 118 ? 45.047 26.640 -34.645 1.00 45.81 118 ALA A CA 1
ATOM 975 C C . ALA A 1 118 ? 45.591 25.885 -35.885 1.00 45.81 118 ALA A C 1
ATOM 977 O O . ALA A 1 118 ? 46.621 25.228 -35.822 1.00 45.81 118 ALA A O 1
ATOM 978 N N . GLY A 1 119 ? 45.018 26.219 -37.051 1.00 41.84 119 GLY A N 1
ATOM 979 C CA . GLY A 1 119 ? 45.817 26.563 -38.237 1.00 41.84 119 GLY A CA 1
ATOM 980 C C . GLY A 1 119 ? 46.094 25.466 -39.275 1.00 41.84 119 GLY A C 1
ATOM 981 O O . GLY A 1 119 ? 46.960 24.630 -39.091 1.00 41.84 119 GLY A O 1
ATOM 982 N N . PHE A 1 120 ? 45.390 25.576 -40.408 1.00 44.69 120 PHE A N 1
ATOM 983 C CA . PHE A 1 120 ? 45.855 25.426 -41.802 1.00 44.69 120 PHE A CA 1
ATOM 984 C C . PHE A 1 120 ? 46.828 24.281 -42.214 1.00 44.69 120 PHE A C 1
ATOM 986 O O . PHE A 1 120 ? 47.997 24.267 -41.854 1.00 44.69 120 PHE A O 1
ATOM 993 N N . PHE A 1 121 ? 46.335 23.457 -43.160 1.00 43.44 121 PHE A N 1
ATOM 994 C CA . PHE A 1 121 ? 47.003 22.507 -44.080 1.00 43.44 121 PHE A CA 1
ATOM 995 C C . PHE A 1 121 ? 47.818 21.334 -43.501 1.00 43.44 121 PHE A C 1
ATOM 997 O O . PHE A 1 121 ? 48.942 21.510 -43.053 1.00 43.44 121 PHE A O 1
ATOM 1004 N N . LYS A 1 122 ? 47.355 20.096 -43.748 1.00 37.88 122 LYS A N 1
ATOM 1005 C CA . LYS A 1 122 ? 47.854 19.228 -44.842 1.00 37.88 122 LYS A CA 1
ATOM 1006 C C . LYS A 1 122 ? 47.030 17.936 -44.893 1.00 37.88 122 LYS A C 1
ATOM 1008 O O . LYS A 1 122 ? 46.919 17.224 -43.901 1.00 37.88 122 LYS A O 1
ATOM 1013 N N . ALA A 1 123 ? 46.460 17.644 -46.059 1.00 52.50 123 ALA A N 1
ATOM 1014 C CA . ALA A 1 123 ? 45.912 16.332 -46.364 1.00 52.50 123 ALA A CA 1
ATOM 1015 C C . ALA A 1 123 ? 47.031 15.288 -46.285 1.00 52.50 123 ALA A C 1
ATOM 1017 O O . ALA A 1 123 ? 48.058 15.459 -46.934 1.00 52.50 123 ALA A O 1
ATOM 1018 N N . ASN A 1 124 ? 46.811 14.226 -45.516 1.00 39.69 124 ASN A N 1
ATOM 1019 C CA . ASN A 1 124 ? 47.388 12.913 -45.755 1.00 39.69 124 ASN A CA 1
ATOM 1020 C C . ASN A 1 124 ? 46.341 11.881 -45.340 1.00 39.69 124 ASN A C 1
ATOM 1022 O O . ASN A 1 124 ? 45.951 11.792 -44.178 1.00 39.69 124 ASN A O 1
ATOM 1026 N N . HIS A 1 125 ? 45.867 11.147 -46.339 1.00 50.19 125 HIS A N 1
ATOM 1027 C CA . HIS A 1 125 ? 45.087 9.939 -46.173 1.00 50.19 125 HIS A CA 1
ATOM 1028 C C . HIS A 1 125 ? 45.922 8.904 -45.413 1.00 50.19 125 HIS A C 1
ATOM 1030 O O . HIS A 1 125 ? 46.890 8.379 -45.955 1.00 50.19 125 HIS A O 1
ATOM 1036 N N . THR A 1 126 ? 45.494 8.564 -44.203 1.00 42.72 126 THR A N 1
ATOM 1037 C CA . THR A 1 126 ? 45.697 7.227 -43.647 1.00 42.72 126 THR A CA 1
ATOM 1038 C C . THR A 1 126 ? 44.308 6.758 -43.260 1.00 42.72 126 THR A C 1
ATOM 1040 O O . THR A 1 126 ? 43.681 7.341 -42.379 1.00 42.72 126 THR A O 1
ATOM 1043 N N . GLY A 1 127 ? 43.781 5.806 -44.029 1.00 48.44 127 GLY A N 1
ATOM 1044 C CA . GLY A 1 127 ? 42.449 5.258 -43.832 1.00 48.44 127 GLY A CA 1
ATOM 1045 C C . GLY A 1 127 ? 42.361 4.597 -42.467 1.00 48.44 127 GLY A C 1
ATOM 1046 O O . GLY A 1 127 ? 42.803 3.464 -42.304 1.00 48.44 127 GLY A O 1
ATOM 1047 N N . ASP A 1 128 ? 41.774 5.308 -41.512 1.00 38.84 128 ASP A N 1
ATOM 1048 C CA . ASP A 1 128 ? 41.178 4.694 -40.338 1.00 38.84 128 ASP A CA 1
ATOM 1049 C C . ASP A 1 128 ? 39.896 4.020 -40.832 1.00 38.84 128 ASP A C 1
ATOM 1051 O O . ASP A 1 128 ? 38.818 4.614 -40.916 1.00 38.84 128 ASP A O 1
ATOM 1055 N N . CYS A 1 129 ? 40.069 2.807 -41.356 1.00 45.34 129 CYS A N 1
ATOM 1056 C CA . CYS A 1 129 ? 38.969 1.944 -41.724 1.00 45.34 129 CYS A CA 1
ATOM 1057 C C . CYS A 1 129 ? 38.350 1.495 -40.402 1.00 45.34 129 CYS A C 1
ATOM 1059 O O . CYS A 1 129 ? 38.731 0.470 -39.845 1.00 45.34 129 CYS A O 1
ATOM 1061 N N . ALA A 1 130 ? 37.447 2.319 -39.863 1.00 53.97 130 ALA A N 1
ATOM 1062 C CA . ALA A 1 130 ? 36.509 1.878 -38.852 1.00 53.97 130 ALA A CA 1
ATOM 1063 C C . ALA A 1 130 ? 35.764 0.697 -39.474 1.00 53.97 130 ALA A C 1
ATOM 1065 O O . ALA A 1 130 ? 34.895 0.894 -40.328 1.00 53.97 130 ALA A O 1
ATOM 1066 N N . GLU A 1 131 ? 36.191 -0.522 -39.133 1.00 54.06 131 GLU A N 1
ATOM 1067 C CA . GLU A 1 131 ? 35.521 -1.723 -39.599 1.00 54.06 131 GLU A CA 1
ATOM 1068 C C . GLU A 1 131 ? 34.034 -1.572 -39.268 1.00 54.06 131 GLU A C 1
ATOM 1070 O O . GLU A 1 131 ? 33.684 -1.212 -38.134 1.00 54.06 131 GLU A O 1
ATOM 1075 N N . PRO A 1 132 ? 33.145 -1.756 -40.258 1.00 59.16 132 PRO A N 1
ATOM 1076 C CA . PRO A 1 132 ? 31.723 -1.680 -40.002 1.00 59.16 132 PRO A CA 1
ATOM 1077 C C . PRO A 1 132 ? 31.393 -2.706 -38.912 1.00 59.16 132 PRO A C 1
ATOM 1079 O O . PRO A 1 132 ? 31.890 -3.834 -38.983 1.00 59.16 132 PRO A O 1
ATOM 1082 N N . PRO A 1 133 ? 30.586 -2.331 -37.902 1.00 60.38 133 PRO A N 1
ATOM 1083 C CA . PRO A 1 133 ? 30.265 -3.222 -36.799 1.00 60.38 133 PRO A CA 1
ATOM 1084 C C . PRO A 1 133 ? 29.772 -4.552 -37.359 1.00 60.38 133 PRO A C 1
ATOM 1086 O O . PRO A 1 133 ? 28.895 -4.584 -38.231 1.00 60.38 133 PRO A O 1
ATOM 1089 N N . THR A 1 134 ? 30.366 -5.645 -36.886 1.00 66.62 134 THR A N 1
ATOM 1090 C CA . THR A 1 134 ? 29.997 -6.973 -37.367 1.00 66.62 134 THR A CA 1
ATOM 1091 C C . THR A 1 134 ? 28.540 -7.256 -36.997 1.00 66.62 134 THR A C 1
ATOM 1093 O O . THR A 1 134 ? 27.990 -6.669 -36.059 1.00 66.62 134 THR A O 1
ATOM 1096 N N . ALA A 1 135 ? 27.879 -8.174 -37.708 1.00 66.94 135 ALA A N 1
ATOM 1097 C CA . ALA A 1 135 ? 26.502 -8.560 -37.381 1.00 66.94 135 ALA A CA 1
ATOM 1098 C C . ALA A 1 135 ? 26.352 -8.992 -35.903 1.00 66.94 135 ALA A C 1
ATOM 1100 O O . ALA A 1 135 ? 25.340 -8.689 -35.270 1.00 66.94 135 ALA A O 1
ATOM 1101 N N . CYS A 1 136 ? 27.396 -9.606 -35.331 1.00 62.28 136 CYS A N 1
ATOM 1102 C CA . CYS A 1 136 ? 27.459 -9.980 -33.919 1.00 62.28 136 CYS A CA 1
ATOM 1103 C C . CYS A 1 136 ? 27.526 -8.770 -32.969 1.00 62.28 136 CYS A C 1
ATOM 1105 O O . CYS A 1 136 ? 26.900 -8.794 -31.910 1.00 62.28 136 CYS A O 1
ATOM 1107 N N . ASP A 1 137 ? 28.232 -7.696 -33.335 1.00 66.44 137 ASP A N 1
ATOM 1108 C CA . ASP A 1 137 ? 28.310 -6.476 -32.518 1.00 66.44 137 ASP A CA 1
ATOM 1109 C C . ASP A 1 137 ? 26.969 -5.737 -32.475 1.00 66.44 137 ASP A C 1
ATOM 1111 O O . ASP A 1 137 ? 26.556 -5.223 -31.430 1.00 66.44 137 ASP A O 1
ATOM 1115 N N . VAL A 1 138 ? 26.253 -5.723 -33.603 1.00 70.56 138 VAL A N 1
ATOM 1116 C CA . VAL A 1 138 ? 24.913 -5.134 -33.700 1.00 70.56 138 VAL A CA 1
ATOM 1117 C C . VAL A 1 138 ? 23.912 -5.928 -32.859 1.00 70.56 138 VAL A C 1
ATOM 1119 O O . VAL A 1 138 ? 23.163 -5.333 -32.083 1.00 70.56 138 VAL A O 1
ATOM 1122 N N . GLU A 1 139 ? 23.921 -7.260 -32.951 1.00 67.25 139 GLU A N 1
ATOM 1123 C CA . GLU A 1 139 ? 23.022 -8.127 -32.181 1.00 67.25 139 GLU A CA 1
ATOM 1124 C C . GLU A 1 139 ? 23.271 -8.031 -30.667 1.00 67.25 139 GLU A C 1
ATOM 1126 O O . GLU A 1 139 ? 22.326 -7.854 -29.893 1.00 67.25 139 GLU A O 1
ATOM 1131 N N . ASN A 1 140 ? 24.536 -8.045 -30.235 1.00 71.25 140 ASN A N 1
ATOM 1132 C CA . ASN A 1 140 ? 24.898 -7.882 -28.826 1.00 71.25 140 ASN A CA 1
ATOM 1133 C C . ASN A 1 140 ? 24.471 -6.513 -28.274 1.00 71.25 140 ASN A C 1
ATOM 1135 O O . ASN A 1 140 ? 23.950 -6.423 -27.157 1.00 71.25 140 ASN A O 1
ATOM 1139 N N . ASN A 1 141 ? 24.633 -5.443 -29.058 1.00 78.88 141 ASN A N 1
ATOM 1140 C CA . ASN A 1 141 ? 24.187 -4.104 -28.676 1.00 78.88 141 ASN A CA 1
ATOM 1141 C C . ASN A 1 141 ? 22.654 -4.028 -28.566 1.00 78.88 141 ASN A C 1
ATOM 1143 O O . ASN A 1 141 ? 22.131 -3.495 -27.585 1.00 78.88 141 ASN A O 1
ATOM 1147 N N . LEU A 1 142 ? 21.921 -4.626 -29.512 1.00 82.06 142 LEU A N 1
ATOM 1148 C CA . LEU A 1 142 ? 20.458 -4.710 -29.457 1.00 82.06 142 LEU A CA 1
ATOM 1149 C C . LEU A 1 142 ? 19.978 -5.507 -28.239 1.00 82.06 142 LEU A C 1
ATOM 1151 O O . LEU A 1 142 ? 19.065 -5.064 -27.540 1.00 82.06 142 LEU A O 1
ATOM 1155 N N . HIS A 1 143 ? 20.611 -6.644 -27.937 1.00 82.69 143 HIS A N 1
ATOM 1156 C CA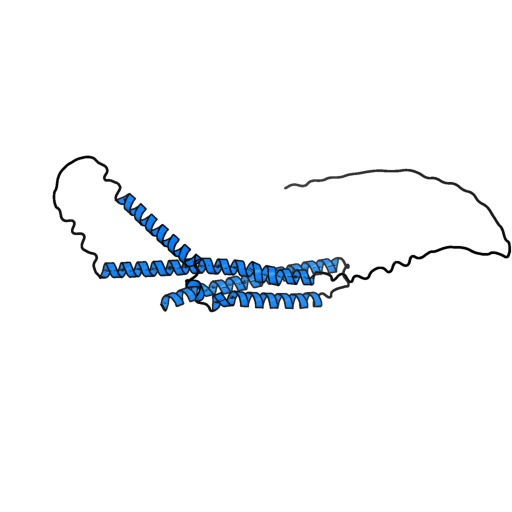 . HIS A 1 143 ? 20.274 -7.438 -26.758 1.00 82.69 143 HIS A CA 1
ATOM 1157 C C . HIS A 1 143 ? 20.527 -6.657 -25.466 1.00 82.69 143 HIS A C 1
ATOM 1159 O O . HIS A 1 143 ? 19.682 -6.641 -24.566 1.00 82.69 143 HIS A O 1
ATOM 1165 N N . HIS A 1 144 ? 21.653 -5.944 -25.386 1.00 85.38 144 HIS A N 1
ATOM 1166 C CA . HIS A 1 144 ? 21.955 -5.113 -24.231 1.00 85.38 144 HIS A C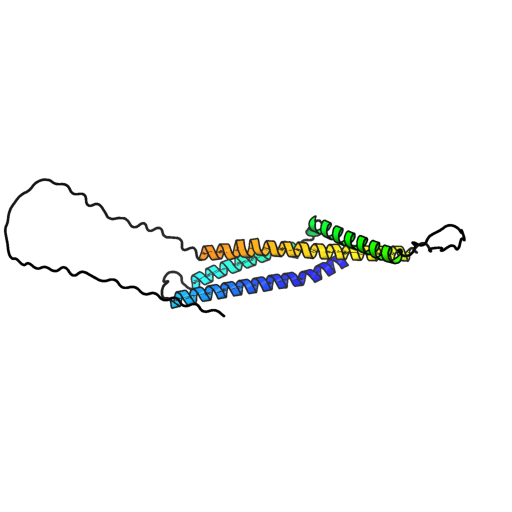A 1
ATOM 1167 C C . HIS A 1 144 ? 20.924 -3.992 -24.049 1.00 85.38 144 HIS A C 1
ATOM 1169 O O . HIS A 1 144 ? 20.421 -3.803 -22.940 1.00 85.38 144 HIS A O 1
ATOM 1175 N N . GLN A 1 145 ? 20.557 -3.294 -25.126 1.00 85.06 145 GLN A N 1
ATOM 1176 C CA . GLN A 1 145 ? 19.533 -2.247 -25.094 1.00 85.06 145 GLN A CA 1
ATOM 1177 C C . GLN A 1 145 ? 18.161 -2.796 -24.693 1.00 85.06 145 GLN A C 1
ATOM 1179 O O . GLN A 1 145 ? 17.476 -2.188 -23.871 1.00 85.06 145 GLN A O 1
ATOM 1184 N N . ALA A 1 146 ? 17.777 -3.965 -25.207 1.00 84.62 146 ALA A N 1
ATOM 1185 C CA . ALA A 1 146 ? 16.531 -4.625 -24.834 1.00 84.62 146 ALA A CA 1
ATOM 1186 C C . ALA A 1 146 ? 16.504 -4.993 -23.340 1.00 84.62 146 ALA A C 1
ATOM 1188 O O . ALA A 1 146 ? 15.501 -4.761 -22.664 1.00 84.62 146 ALA A O 1
ATOM 1189 N N . CYS A 1 147 ? 17.613 -5.509 -22.801 1.00 87.62 147 CYS A N 1
ATOM 1190 C CA . CYS A 1 147 ? 17.753 -5.799 -21.374 1.00 87.62 147 CYS A CA 1
ATOM 1191 C C . CYS A 1 147 ? 17.699 -4.525 -20.519 1.00 87.62 147 CYS A C 1
ATOM 1193 O O . CYS A 1 147 ? 17.005 -4.503 -19.506 1.00 87.62 147 CYS A O 1
ATOM 1195 N N . GLN A 1 148 ? 18.370 -3.447 -20.935 1.00 86.62 148 GLN A N 1
ATOM 1196 C CA . GLN A 1 148 ? 18.296 -2.160 -20.239 1.00 86.62 148 GLN A CA 1
ATOM 1197 C C . GLN A 1 148 ? 16.864 -1.610 -20.217 1.00 86.62 148 GLN A C 1
ATOM 1199 O O . GLN A 1 148 ? 16.379 -1.216 -19.161 1.00 86.62 148 GLN A O 1
ATOM 1204 N N . LEU A 1 149 ? 16.173 -1.633 -21.359 1.00 86.31 149 LEU A N 1
ATOM 1205 C CA . LEU A 1 149 ? 14.778 -1.207 -21.480 1.00 86.31 149 LEU A CA 1
ATOM 1206 C C . LEU A 1 149 ? 13.869 -2.003 -20.536 1.00 86.31 149 LEU A C 1
ATOM 1208 O O . LEU A 1 149 ? 13.057 -1.427 -19.817 1.00 86.31 149 LEU A O 1
ATOM 1212 N N . ALA A 1 150 ? 14.024 -3.326 -20.515 1.00 86.00 150 ALA A N 1
ATOM 1213 C CA . ALA A 1 150 ? 13.286 -4.212 -19.625 1.00 86.00 150 ALA A CA 1
ATOM 1214 C C . ALA A 1 150 ? 13.512 -3.883 -18.138 1.00 86.00 150 ALA A C 1
ATOM 1216 O O . ALA A 1 150 ? 12.547 -3.837 -17.369 1.00 86.00 150 ALA A O 1
ATOM 1217 N N . SER A 1 151 ? 14.758 -3.620 -17.738 1.00 86.25 151 SER A N 1
ATOM 1218 C CA . SER A 1 151 ? 15.087 -3.201 -16.370 1.00 86.25 151 SER A CA 1
ATOM 1219 C C . SER A 1 151 ? 14.461 -1.851 -16.019 1.00 86.25 151 SER A C 1
ATOM 1221 O O . SER A 1 151 ? 13.923 -1.691 -14.925 1.00 86.25 151 SER A O 1
ATOM 1223 N N . ASP A 1 152 ? 14.464 -0.900 -16.953 1.00 86.94 152 ASP A N 1
ATOM 1224 C CA . ASP A 1 152 ? 13.887 0.430 -16.742 1.00 86.94 152 ASP A CA 1
ATOM 1225 C C . ASP A 1 152 ? 12.384 0.370 -16.524 1.00 86.94 152 ASP A C 1
ATOM 1227 O O . ASP A 1 152 ? 11.871 0.978 -15.585 1.00 86.94 152 ASP A O 1
ATOM 1231 N N . TYR A 1 153 ? 11.683 -0.396 -17.362 1.00 85.69 153 TYR A N 1
ATOM 1232 C CA . TYR A 1 153 ? 10.253 -0.627 -17.197 1.00 85.69 153 TYR A CA 1
ATOM 1233 C C . TYR A 1 153 ? 9.948 -1.319 -15.877 1.00 85.69 153 TYR A C 1
ATOM 1235 O O . TYR A 1 153 ? 9.040 -0.889 -15.176 1.00 85.69 153 TYR A O 1
ATOM 1243 N N . THR A 1 154 ? 10.717 -2.350 -15.520 1.00 83.06 154 THR A N 1
ATOM 1244 C CA . THR A 1 154 ? 10.535 -3.086 -14.261 1.00 83.06 154 THR A CA 1
ATOM 1245 C C . THR A 1 154 ? 10.679 -2.156 -13.060 1.00 83.06 154 THR A C 1
ATOM 1247 O O . THR A 1 154 ? 9.795 -2.115 -12.206 1.00 83.06 154 THR A O 1
ATOM 1250 N N . LYS A 1 155 ? 11.734 -1.334 -13.039 1.00 84.38 155 LYS A N 1
ATOM 1251 C CA . LYS A 1 155 ? 11.976 -0.367 -11.967 1.00 84.38 155 LYS A CA 1
ATOM 1252 C C . LYS A 1 155 ? 10.890 0.708 -11.900 1.00 84.38 155 LYS A C 1
ATOM 1254 O O . LYS A 1 155 ? 10.324 0.940 -10.836 1.00 84.38 155 LYS A O 1
ATOM 1259 N N . ALA A 1 156 ? 10.588 1.357 -13.023 1.00 86.19 156 ALA A N 1
ATOM 1260 C CA . ALA A 1 156 ? 9.588 2.421 -13.071 1.00 86.19 156 ALA A CA 1
ATOM 1261 C C . ALA A 1 156 ? 8.198 1.912 -12.665 1.00 86.19 156 ALA A C 1
ATOM 1263 O O . ALA A 1 156 ? 7.464 2.604 -11.962 1.00 86.19 156 ALA A O 1
ATOM 1264 N N . TYR A 1 157 ? 7.863 0.690 -13.079 1.00 83.94 157 TYR A N 1
ATOM 1265 C CA . TYR A 1 157 ? 6.652 -0.001 -12.668 1.00 83.94 157 TYR A CA 1
ATOM 1266 C C . TYR A 1 157 ? 6.622 -0.248 -11.158 1.00 83.94 157 TYR A C 1
ATOM 1268 O O . TYR A 1 157 ? 5.639 0.096 -10.505 1.00 83.94 157 TYR A O 1
ATOM 1276 N N . TYR A 1 158 ? 7.693 -0.822 -10.609 1.00 82.75 158 TYR A N 1
ATOM 1277 C CA . TYR A 1 158 ? 7.802 -1.141 -9.189 1.00 82.75 158 TYR A CA 1
ATOM 1278 C C . TYR A 1 158 ? 7.603 0.108 -8.320 1.00 82.75 158 TYR A C 1
ATOM 1280 O O . TYR A 1 158 ? 6.824 0.086 -7.370 1.00 82.75 158 TYR A O 1
ATOM 1288 N N . GLU A 1 159 ? 8.264 1.214 -8.669 1.00 85.31 159 GLU A N 1
ATOM 1289 C CA . GLU A 1 159 ? 8.151 2.483 -7.941 1.00 85.31 159 GLU A CA 1
ATOM 1290 C C . GLU A 1 159 ? 6.728 3.055 -7.969 1.00 85.31 159 GLU A C 1
ATOM 1292 O O . GLU A 1 159 ? 6.205 3.473 -6.937 1.00 85.31 159 GLU A O 1
ATOM 1297 N N . ASP A 1 160 ? 6.092 3.073 -9.142 1.00 86.00 160 ASP A N 1
ATOM 1298 C CA . ASP A 1 160 ? 4.737 3.608 -9.311 1.00 86.00 160 ASP A CA 1
ATOM 1299 C C . ASP A 1 160 ? 3.692 2.740 -8.593 1.00 86.00 160 ASP A C 1
ATOM 1301 O O . ASP A 1 160 ? 2.836 3.251 -7.868 1.00 86.00 160 ASP A O 1
ATOM 1305 N N . ALA A 1 161 ? 3.816 1.416 -8.716 1.00 84.50 161 ALA A N 1
ATOM 1306 C CA . ALA A 1 161 ? 2.949 0.462 -8.040 1.00 84.50 161 ALA A CA 1
ATOM 1307 C C . ALA A 1 161 ? 3.060 0.574 -6.514 1.00 84.50 161 ALA A C 1
ATOM 1309 O O . ALA A 1 161 ? 2.032 0.613 -5.837 1.00 84.50 161 ALA A O 1
ATOM 1310 N N . LEU A 1 162 ? 4.285 0.666 -5.984 1.00 86.25 162 LEU A N 1
ATOM 1311 C CA . LEU A 1 162 ? 4.532 0.806 -4.551 1.00 86.25 162 LEU A CA 1
ATOM 1312 C C . LEU A 1 162 ? 3.950 2.113 -4.012 1.00 86.25 162 LEU A C 1
ATOM 1314 O O . LEU A 1 162 ? 3.271 2.104 -2.987 1.00 86.25 162 LEU A O 1
ATOM 1318 N N . GLN A 1 163 ? 4.167 3.225 -4.717 1.00 89.19 163 GLN A N 1
ATOM 1319 C CA . GLN A 1 163 ? 3.608 4.513 -4.322 1.00 89.19 163 GLN A CA 1
ATOM 1320 C C . GLN A 1 163 ? 2.077 4.463 -4.283 1.00 89.19 163 GLN A C 1
ATOM 1322 O O . GLN A 1 163 ? 1.471 4.890 -3.301 1.00 89.19 163 GLN A O 1
ATOM 1327 N N . GLY A 1 164 ? 1.452 3.904 -5.324 1.00 88.44 164 GLY A N 1
ATOM 1328 C CA . GLY A 1 164 ? 0.001 3.743 -5.378 1.00 88.44 164 GLY A CA 1
ATOM 1329 C C . GLY A 1 164 ? -0.529 2.846 -4.261 1.00 88.44 164 GLY A C 1
ATOM 1330 O O . GLY A 1 164 ? -1.535 3.176 -3.639 1.00 88.44 164 GLY A O 1
ATOM 1331 N N . LEU A 1 165 ? 0.167 1.746 -3.962 1.00 88.94 165 LEU A N 1
ATOM 1332 C CA . LEU A 1 165 ? -0.213 0.832 -2.888 1.00 88.94 165 LEU A CA 1
ATOM 1333 C C . LEU A 1 165 ? -0.164 1.531 -1.529 1.00 88.94 165 LEU A C 1
ATOM 1335 O O . LEU A 1 165 ? -1.131 1.445 -0.782 1.00 88.94 165 LEU A O 1
ATOM 1339 N N . ILE A 1 166 ? 0.924 2.247 -1.229 1.00 90.44 166 ILE A N 1
ATOM 1340 C CA . ILE A 1 166 ? 1.077 2.986 0.031 1.00 90.44 166 ILE A CA 1
ATOM 1341 C C . ILE A 1 166 ? -0.034 4.028 0.172 1.00 90.44 166 ILE A C 1
ATOM 1343 O O . ILE A 1 166 ? -0.701 4.076 1.202 1.00 90.44 166 ILE A O 1
ATOM 1347 N N . SER A 1 167 ? -0.275 4.831 -0.869 1.00 91.81 167 SER A N 1
ATOM 1348 C CA . SER A 1 167 ? -1.325 5.852 -0.841 1.00 91.81 167 SER A CA 1
ATOM 1349 C C . SER A 1 167 ? -2.716 5.246 -0.639 1.00 91.81 167 SER A C 1
ATOM 1351 O O . SER A 1 167 ? -3.474 5.722 0.203 1.00 91.81 167 SER A O 1
ATOM 1353 N N . ASN A 1 168 ? -3.038 4.169 -1.358 1.00 91.69 168 ASN A N 1
ATOM 1354 C CA . ASN A 1 168 ? -4.329 3.496 -1.230 1.00 91.69 168 ASN A CA 1
ATOM 1355 C C . ASN A 1 168 ? -4.486 2.799 0.129 1.00 91.69 168 ASN A C 1
ATOM 1357 O O . ASN A 1 168 ? -5.570 2.825 0.704 1.00 91.69 168 ASN A O 1
ATOM 1361 N N . PHE A 1 169 ? -3.419 2.194 0.656 1.00 92.94 169 PHE A N 1
ATOM 1362 C CA . PHE A 1 169 ? -3.418 1.557 1.971 1.00 92.94 169 PHE A CA 1
ATOM 1363 C C . PHE A 1 169 ? -3.712 2.574 3.076 1.00 92.94 169 PHE A C 1
ATOM 1365 O O . PHE A 1 169 ? -4.620 2.359 3.880 1.00 92.94 169 PHE A O 1
ATOM 1372 N N . SER A 1 170 ? -3.002 3.705 3.085 1.00 93.12 170 SER A N 1
ATOM 1373 C CA . SER A 1 170 ? -3.223 4.765 4.071 1.00 93.12 170 SER A CA 1
ATOM 1374 C C . SER A 1 170 ? -4.643 5.329 3.987 1.00 93.12 170 SER A C 1
ATOM 1376 O O . SER A 1 170 ? -5.343 5.377 4.994 1.00 93.12 170 SER A O 1
ATOM 1378 N N . LEU A 1 171 ? -5.103 5.677 2.782 1.00 94.81 171 LEU A N 1
ATOM 1379 C CA . LEU A 1 171 ? -6.403 6.322 2.598 1.00 94.81 171 LEU A CA 1
ATOM 1380 C C . LEU A 1 171 ? -7.581 5.374 2.870 1.00 94.81 171 LEU A C 1
ATOM 1382 O O . LEU A 1 171 ? -8.502 5.709 3.609 1.00 94.81 171 LEU A O 1
ATOM 1386 N N . TYR A 1 172 ? -7.582 4.181 2.273 1.00 94.94 172 TYR A N 1
ATOM 1387 C CA . TYR A 1 172 ? -8.760 3.310 2.302 1.00 94.94 172 TYR A CA 1
ATOM 1388 C C . TYR A 1 172 ? -8.755 2.315 3.460 1.00 94.94 172 TYR A C 1
ATOM 1390 O O . TYR A 1 172 ? -9.818 2.039 4.015 1.00 94.94 172 TYR A O 1
ATOM 1398 N N . ALA A 1 173 ? -7.598 1.756 3.826 1.00 93.50 173 ALA A N 1
ATOM 1399 C CA . ALA A 1 173 ? -7.535 0.765 4.897 1.00 93.50 173 ALA A CA 1
ATOM 1400 C C . ALA A 1 173 ? -7.369 1.434 6.266 1.00 93.50 173 ALA A C 1
ATOM 1402 O O . ALA A 1 173 ? -8.127 1.135 7.188 1.00 93.50 173 ALA A O 1
ATOM 1403 N N . VAL A 1 174 ? -6.415 2.357 6.408 1.00 92.94 174 VAL A N 1
ATOM 1404 C CA . VAL A 1 174 ? -6.151 2.996 7.706 1.00 92.94 174 VAL A CA 1
ATOM 1405 C C . VAL A 1 174 ? -7.190 4.072 8.011 1.00 92.94 174 VAL A C 1
ATOM 1407 O O . VAL A 1 174 ? -7.895 3.964 9.007 1.00 92.94 174 VAL A O 1
ATOM 1410 N N . GLU A 1 175 ? -7.330 5.090 7.168 1.00 93.19 175 GLU A N 1
ATOM 1411 C CA . GLU A 1 175 ? -8.240 6.204 7.460 1.00 93.19 175 GLU A CA 1
ATOM 1412 C C . GLU A 1 175 ? -9.707 5.810 7.256 1.00 93.19 175 GLU A C 1
ATOM 1414 O O . GLU A 1 175 ? -10.518 5.885 8.183 1.00 93.19 175 GLU A O 1
ATOM 1419 N N . GLY A 1 176 ? -10.039 5.332 6.055 1.00 91.69 176 GLY A N 1
ATOM 1420 C CA . GLY A 1 176 ? -11.418 5.048 5.664 1.00 91.69 176 GLY A CA 1
ATOM 1421 C C . GLY A 1 176 ? -12.053 3.846 6.364 1.00 91.69 176 GLY A C 1
ATOM 1422 O O . GLY A 1 176 ? -13.266 3.834 6.557 1.00 91.69 176 GLY A O 1
ATOM 1423 N N . CYS A 1 177 ? -11.268 2.838 6.755 1.00 93.69 177 CYS A N 1
ATOM 1424 C CA . CYS A 1 177 ? -11.797 1.650 7.425 1.00 93.69 177 CYS A CA 1
ATOM 1425 C C . CYS A 1 177 ? -11.466 1.644 8.917 1.00 93.69 177 CYS A C 1
ATOM 1427 O O . CYS A 1 177 ? -12.376 1.611 9.738 1.00 93.69 177 CYS A O 1
ATOM 1429 N N . LEU A 1 178 ? -10.185 1.664 9.285 1.00 92.88 178 LEU A N 1
ATOM 1430 C CA . LEU A 1 178 ? -9.781 1.477 10.676 1.00 92.88 178 LEU A CA 1
ATOM 1431 C C . LEU A 1 178 ? -10.144 2.684 11.554 1.00 92.88 178 LEU A C 1
ATOM 1433 O O . LEU A 1 178 ? -10.869 2.519 12.531 1.00 92.88 178 LEU A O 1
ATOM 1437 N N . LEU A 1 179 ? -9.680 3.890 11.215 1.00 91.81 179 LEU A N 1
ATOM 1438 C CA . LEU A 1 179 ? -9.907 5.086 12.033 1.00 91.81 179 LEU A CA 1
ATOM 1439 C C . LEU A 1 179 ? -11.380 5.488 12.058 1.00 91.81 179 LEU A C 1
ATOM 1441 O O . LEU A 1 179 ? -11.926 5.681 13.138 1.00 91.81 179 LEU A O 1
ATOM 1445 N N . SER A 1 180 ? -12.038 5.536 10.896 1.00 92.56 180 SER A N 1
ATOM 1446 C CA . SER A 1 180 ? -13.473 5.838 10.809 1.00 92.56 180 SER A CA 1
ATOM 1447 C C . SER A 1 180 ? -14.313 4.942 11.728 1.00 92.56 180 SER A C 1
ATOM 1449 O O . SER A 1 180 ? -15.146 5.439 12.490 1.00 92.56 180 SER A O 1
ATOM 1451 N N . LYS A 1 181 ? -14.071 3.625 11.703 1.00 90.25 181 LYS A N 1
ATOM 1452 C CA . LYS A 1 181 ? -14.851 2.676 12.503 1.00 90.25 181 LYS A CA 1
ATOM 1453 C C . LYS A 1 181 ? -14.489 2.736 13.977 1.00 90.25 181 LYS A C 1
ATOM 1455 O O . LYS A 1 181 ? -15.394 2.717 14.805 1.00 90.25 181 LYS A O 1
ATOM 1460 N N . LEU A 1 182 ? -13.208 2.883 14.316 1.00 88.81 182 LEU A N 1
ATOM 1461 C CA . LEU A 1 182 ? -12.792 3.087 15.705 1.00 88.81 182 LEU A CA 1
ATOM 1462 C C . LEU A 1 182 ? -13.452 4.331 16.303 1.00 88.81 182 LEU A C 1
ATOM 1464 O O . LEU A 1 182 ? -13.998 4.246 17.395 1.00 88.81 182 LEU A O 1
ATOM 1468 N N . THR A 1 183 ? -13.475 5.456 15.585 1.00 87.44 183 THR A N 1
ATOM 1469 C CA . THR A 1 183 ? -14.164 6.666 16.053 1.00 87.44 183 THR A CA 1
ATOM 1470 C C . THR A 1 183 ? -15.651 6.401 16.279 1.00 87.44 183 THR A C 1
ATOM 1472 O O . THR A 1 183 ? -16.157 6.707 17.355 1.00 87.44 183 THR A O 1
ATOM 1475 N N . SER A 1 184 ? -16.328 5.728 15.342 1.00 85.88 184 SER A N 1
ATOM 1476 C CA . SER A 1 184 ? -17.749 5.381 15.498 1.00 85.88 184 SER A CA 1
ATOM 1477 C C . SER A 1 184 ? -18.043 4.457 16.690 1.00 85.88 184 SER A C 1
ATOM 1479 O O . SER A 1 184 ? -19.137 4.502 17.242 1.00 85.88 184 SER A O 1
ATOM 1481 N N . MET A 1 185 ? -17.073 3.640 17.125 1.00 82.94 185 MET A N 1
ATOM 1482 C CA . MET A 1 185 ? -17.215 2.789 18.314 1.00 82.94 185 MET A CA 1
ATOM 1483 C C . MET A 1 185 ? -17.184 3.586 19.623 1.00 82.94 185 MET A C 1
ATOM 1485 O O . MET A 1 185 ? -17.754 3.141 20.616 1.00 82.94 185 MET A O 1
ATOM 1489 N N . PHE A 1 186 ? -16.491 4.727 19.641 1.00 76.06 186 PHE A N 1
ATOM 1490 C CA . PHE A 1 186 ? -16.358 5.584 20.822 1.00 76.06 186 PHE A CA 1
ATOM 1491 C C . PHE A 1 186 ? -17.327 6.764 20.831 1.00 76.06 186 PHE A C 1
ATOM 1493 O O . PHE A 1 186 ? -17.457 7.432 21.859 1.00 76.06 186 PHE A O 1
ATOM 1500 N N . GLU A 1 187 ? -18.013 7.030 19.721 1.00 77.25 187 GLU A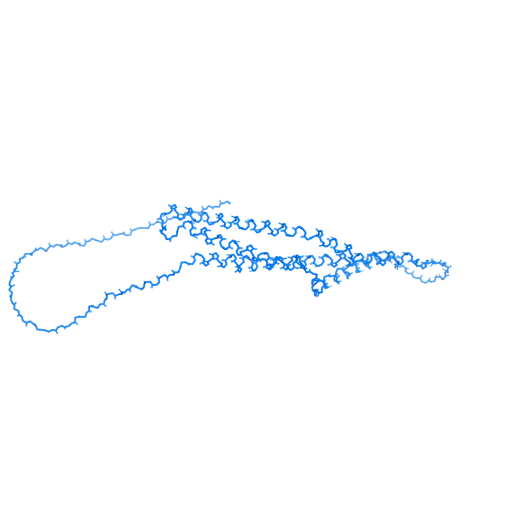 N 1
ATOM 1501 C CA . GLU A 1 187 ? -19.107 7.990 19.686 1.00 77.25 187 GLU A CA 1
ATOM 1502 C C . GLU A 1 187 ? -20.269 7.462 20.530 1.00 77.25 187 GLU A C 1
ATOM 1504 O O . GLU A 1 187 ? -21.114 6.676 20.102 1.00 77.25 187 GLU A O 1
ATOM 1509 N N . VAL A 1 188 ? -20.291 7.912 21.784 1.00 59.66 188 VAL A N 1
ATOM 1510 C CA . VAL A 1 188 ? -21.435 7.772 22.675 1.00 59.66 188 VAL A CA 1
ATOM 1511 C C . VAL A 1 188 ? -22.610 8.437 21.979 1.00 59.66 188 VAL A C 1
ATOM 1513 O O . VAL A 1 188 ? -22.639 9.657 21.836 1.00 59.66 188 VAL A O 1
ATOM 1516 N N . LYS A 1 189 ? -23.578 7.633 21.535 1.00 50.31 189 LYS A N 1
ATOM 1517 C CA . LYS A 1 189 ? -24.868 8.125 21.054 1.00 50.31 189 LYS A CA 1
ATOM 1518 C C . LYS A 1 189 ? -25.461 8.952 22.201 1.00 50.31 189 LYS A C 1
ATOM 1520 O O . LYS A 1 189 ? -25.764 8.357 23.235 1.00 50.31 189 LYS A O 1
ATOM 1525 N N . PRO A 1 190 ? -25.591 10.288 22.095 1.00 49.00 190 PRO A N 1
ATOM 1526 C CA . PRO A 1 190 ? -26.241 11.041 23.147 1.00 49.00 190 PRO A CA 1
ATOM 1527 C C . PRO A 1 190 ? -27.708 10.621 23.120 1.00 49.00 190 PRO A C 1
ATOM 1529 O O . PRO A 1 190 ? -28.466 11.005 22.228 1.00 49.00 190 PRO A O 1
ATOM 1532 N N . THR A 1 191 ? -28.108 9.770 24.060 1.00 46.88 191 THR A N 1
ATOM 1533 C CA . THR A 1 191 ? -29.512 9.594 24.402 1.00 46.88 191 THR A CA 1
ATOM 1534 C C . THR A 1 191 ? -29.967 10.949 24.920 1.00 46.88 191 THR A C 1
ATOM 1536 O O . THR A 1 191 ? -29.686 11.335 26.051 1.00 46.88 191 THR A O 1
ATOM 1539 N N . LEU A 1 192 ? -30.575 11.718 24.020 1.00 43.44 192 LEU A N 1
ATOM 1540 C CA . LEU A 1 192 ? -31.206 12.999 24.282 1.00 43.44 192 LEU A CA 1
ATOM 1541 C C . LEU A 1 192 ? -32.447 12.747 25.153 1.00 43.44 192 LEU A C 1
ATOM 1543 O O . LEU A 1 192 ? -33.578 12.799 24.682 1.00 43.44 192 LEU A O 1
ATOM 1547 N N . GLU A 1 193 ? -32.239 12.415 26.422 1.00 45.56 193 GLU A N 1
ATOM 1548 C CA . GLU A 1 193 ? -33.264 12.548 27.449 1.00 45.56 193 GLU A CA 1
ATOM 1549 C C . GLU A 1 193 ? -33.340 14.042 27.780 1.00 45.56 193 GLU A C 1
ATOM 1551 O O . GLU A 1 193 ? -32.530 14.588 28.530 1.00 45.56 193 GLU A O 1
ATOM 1556 N N . ALA A 1 194 ? -34.275 14.734 27.129 1.00 43.03 194 ALA A N 1
ATOM 1557 C CA . ALA A 1 194 ? -34.639 16.097 27.482 1.00 43.03 194 ALA A CA 1
ATOM 1558 C C . ALA A 1 194 ? -35.141 16.126 28.941 1.00 43.03 194 ALA A C 1
ATOM 1560 O O . ALA A 1 194 ? -36.061 15.367 29.268 1.00 43.03 194 ALA A O 1
ATOM 1561 N N . PRO A 1 195 ? -34.621 17.004 29.819 1.00 44.66 195 PRO A N 1
ATOM 1562 C CA . PRO A 1 195 ? -35.260 17.255 31.099 1.00 44.66 195 PRO A CA 1
ATOM 1563 C C . PRO A 1 195 ? -36.620 17.895 30.814 1.00 44.66 195 PRO A C 1
ATOM 1565 O O . PRO A 1 195 ? -36.695 18.990 30.258 1.00 44.66 195 PRO A O 1
ATOM 1568 N N . LYS A 1 196 ? -37.710 17.207 31.165 1.00 47.00 196 LYS A N 1
ATOM 1569 C CA . LYS A 1 196 ? -39.024 17.845 31.265 1.00 47.00 196 LYS A CA 1
ATOM 1570 C C . LYS A 1 196 ? -38.926 18.881 32.380 1.00 47.00 196 LYS A C 1
ATOM 1572 O O . LYS A 1 196 ? -38.944 18.523 33.555 1.00 47.00 196 LYS A O 1
ATOM 1577 N N . GLU A 1 197 ? -38.782 20.147 32.005 1.00 44.75 197 GLU A N 1
ATOM 1578 C CA . GLU A 1 197 ? -38.968 21.260 32.926 1.00 44.75 197 GLU A CA 1
ATOM 1579 C C . GLU A 1 197 ? -40.391 21.194 33.483 1.00 44.75 197 GLU A C 1
ATOM 1581 O O . GLU A 1 197 ? -41.378 21.346 32.763 1.00 44.75 197 GLU A O 1
ATOM 1586 N N . LEU A 1 198 ? -40.492 20.924 34.780 1.00 48.31 198 LEU A N 1
ATOM 1587 C CA . LEU A 1 198 ? -41.717 21.079 35.545 1.00 48.31 198 LEU A CA 1
ATOM 1588 C C . LEU A 1 198 ? -41.660 22.480 36.147 1.00 48.31 198 LEU A C 1
ATOM 1590 O O . LEU A 1 198 ? -41.173 22.671 37.257 1.00 48.31 198 LEU A O 1
ATOM 1594 N N . ASN A 1 199 ? -42.088 23.473 35.369 1.00 47.62 199 ASN A N 1
ATOM 1595 C CA . ASN A 1 199 ? -42.280 24.825 35.868 1.00 47.62 199 ASN A CA 1
ATOM 1596 C C . ASN A 1 199 ? -43.555 25.424 35.268 1.00 47.62 199 ASN A C 1
ATOM 1598 O O . ASN A 1 199 ? -43.573 25.923 34.147 1.00 47.62 199 ASN A O 1
ATOM 1602 N N . SER A 1 200 ? -44.635 25.373 36.044 1.00 36.88 200 SER A N 1
ATOM 1603 C CA . SER A 1 200 ? -45.764 26.286 35.893 1.00 36.88 200 SER A CA 1
ATOM 1604 C C . SER A 1 200 ? -46.342 26.582 37.277 1.00 36.88 200 SER A C 1
ATOM 1606 O O . SER A 1 200 ? -47.287 25.937 37.729 1.00 36.88 200 SER A O 1
ATOM 1608 N N . CYS A 1 201 ? -45.753 27.562 37.960 1.00 35.34 201 CYS A N 1
ATOM 1609 C CA . CYS A 1 201 ? -46.512 28.390 38.885 1.00 35.34 201 CYS A CA 1
ATOM 1610 C C . CYS A 1 201 ? -47.240 29.441 38.046 1.00 35.34 201 CYS A C 1
ATOM 1612 O O . CYS A 1 201 ? -46.594 30.247 37.379 1.00 35.34 201 CYS A O 1
ATOM 1614 N N . GLN A 1 202 ? -48.568 29.439 38.097 1.00 39.09 202 GLN A N 1
ATOM 1615 C CA . GLN A 1 202 ? -49.372 30.589 37.709 1.00 39.09 202 GLN A CA 1
ATOM 1616 C C . GLN A 1 202 ? -50.392 30.819 38.825 1.00 39.09 202 GLN A C 1
ATOM 1618 O O . GLN A 1 202 ? -51.268 29.989 39.070 1.00 39.09 202 GLN A O 1
ATOM 1623 N N . SER A 1 203 ? -50.175 31.904 39.562 1.00 44.16 203 SER A N 1
ATOM 1624 C CA . SER A 1 203 ? -51.159 32.550 40.420 1.00 44.16 203 SER A CA 1
ATOM 1625 C C . SER A 1 203 ? -52.239 33.199 39.551 1.00 44.16 203 SER A C 1
ATOM 1627 O O . SER A 1 203 ? -51.940 33.629 38.437 1.00 44.16 203 SER A O 1
ATOM 1629 N N . ASP A 1 204 ? -53.482 33.228 40.035 1.00 37.91 204 ASP A N 1
ATOM 1630 C CA . ASP A 1 204 ? -54.194 34.477 40.355 1.00 37.91 204 ASP A CA 1
ATOM 1631 C C . ASP A 1 204 ? -55.611 34.186 40.909 1.00 37.91 204 ASP A C 1
ATOM 1633 O O . ASP A 1 204 ? -56.438 33.532 40.278 1.00 37.91 204 ASP A O 1
ATOM 1637 N N . ASP A 1 205 ? -55.808 34.643 42.151 1.00 41.50 205 ASP A N 1
ATOM 1638 C CA . ASP A 1 205 ? -56.986 35.204 42.836 1.00 41.50 205 ASP A CA 1
ATOM 1639 C C . ASP A 1 205 ? -58.433 34.887 42.390 1.00 41.50 205 ASP A C 1
ATOM 1641 O O . ASP A 1 205 ? -58.841 35.186 41.273 1.00 41.50 205 ASP A O 1
ATOM 1645 N N . PHE A 1 206 ? -59.283 34.465 43.350 1.00 38.09 206 PHE A N 1
ATOM 1646 C CA . PHE A 1 206 ? -60.336 35.319 43.954 1.00 38.09 206 PHE A CA 1
ATOM 1647 C C . PHE A 1 206 ? -61.139 34.611 45.085 1.00 38.09 206 PHE A C 1
ATOM 1649 O O . PHE A 1 206 ? -61.556 33.465 44.955 1.00 38.09 206 PHE A O 1
ATOM 1656 N N . MET A 1 207 ? -61.450 35.398 46.130 1.00 39.41 207 MET A N 1
ATOM 1657 C CA . MET A 1 207 ? -62.438 35.250 47.228 1.00 39.41 207 MET A CA 1
ATOM 1658 C C . MET A 1 207 ? -62.135 34.408 48.498 1.00 39.41 207 MET A C 1
ATOM 1660 O O . MET A 1 207 ? -62.262 33.191 48.552 1.00 39.41 207 MET A O 1
ATOM 1664 N N . ASN A 1 208 ? -61.873 35.180 49.563 1.00 37.72 208 ASN A N 1
ATOM 1665 C CA . ASN A 1 208 ? -62.006 34.960 51.021 1.00 37.72 208 ASN A CA 1
ATOM 1666 C C . ASN A 1 208 ? -63.469 34.598 51.439 1.00 37.72 208 ASN A C 1
ATOM 1668 O O . ASN A 1 208 ? -64.344 34.675 50.574 1.00 37.72 208 ASN A O 1
ATOM 1672 N N . PRO A 1 209 ? -63.843 34.414 52.737 1.00 62.00 209 PRO A N 1
ATOM 1673 C CA . PRO A 1 209 ? -63.057 34.249 53.977 1.00 62.00 209 PRO A CA 1
ATOM 1674 C C . PRO A 1 209 ? -63.549 33.103 54.902 1.00 62.00 209 PRO A C 1
ATOM 1676 O O . PRO A 1 209 ? -64.619 32.545 54.684 1.00 62.00 209 PRO A O 1
ATOM 1679 N N . THR A 1 210 ? -62.818 32.798 55.989 1.00 35.59 210 THR A N 1
ATOM 1680 C CA . THR A 1 210 ? -63.320 32.790 57.395 1.00 35.59 210 THR A CA 1
ATOM 1681 C C . THR A 1 210 ? -62.221 32.350 58.387 1.00 35.59 210 THR A C 1
ATOM 1683 O O . THR A 1 210 ? -61.663 31.267 58.273 1.00 35.59 210 THR A O 1
ATOM 1686 N N . TYR A 1 211 ? -61.953 33.241 59.352 1.00 37.66 211 TYR A N 1
ATOM 1687 C CA . TYR A 1 211 ? -61.413 33.097 60.718 1.00 37.66 211 TYR A CA 1
ATOM 1688 C C . TYR A 1 211 ? -60.945 31.714 61.239 1.00 37.66 211 TYR A C 1
ATOM 1690 O O . TYR A 1 211 ? -61.715 30.762 61.242 1.00 37.66 211 TYR A O 1
ATOM 1698 N N . ILE A 1 212 ? -59.770 31.672 61.896 1.00 39.72 212 ILE A N 1
ATOM 1699 C CA . ILE A 1 212 ? -59.607 31.641 63.374 1.00 39.72 212 ILE A CA 1
ATOM 1700 C C . ILE A 1 212 ? -58.111 31.760 63.771 1.00 39.72 212 ILE A C 1
ATOM 1702 O O . ILE A 1 212 ? -57.224 31.156 63.180 1.00 39.72 212 ILE A O 1
ATOM 1706 N N . ASN A 1 213 ? -57.907 32.571 64.811 1.00 35.28 213 ASN A N 1
ATOM 1707 C CA . ASN A 1 213 ? -56.754 32.865 65.676 1.00 35.28 213 ASN A CA 1
ATOM 1708 C C . ASN A 1 213 ? -55.691 31.768 65.919 1.00 35.28 213 ASN A C 1
ATOM 1710 O O . ASN A 1 213 ? -56.028 30.627 66.214 1.00 35.28 213 ASN A O 1
ATOM 1714 N N . THR A 1 214 ? -54.420 32.170 66.071 1.00 42.16 214 THR A N 1
ATOM 1715 C CA . THR A 1 214 ? -53.761 32.354 67.394 1.00 42.16 214 THR A CA 1
ATOM 1716 C C . THR A 1 214 ? -52.335 32.940 67.267 1.00 42.16 214 THR A C 1
ATOM 1718 O O . THR A 1 214 ? -51.680 32.716 66.252 1.00 42.16 214 THR A O 1
ATOM 1721 N N . PRO A 1 215 ? -51.856 33.718 68.264 1.00 48.62 215 PRO A N 1
ATOM 1722 C CA . PRO A 1 215 ? -50.548 34.385 68.255 1.00 48.62 215 PRO A CA 1
ATOM 1723 C C . PRO A 1 215 ? -49.516 33.661 69.139 1.00 48.62 215 PRO A C 1
ATOM 1725 O O . PRO A 1 215 ? -49.926 33.002 70.085 1.00 48.62 215 PRO A O 1
ATOM 1728 N N . THR A 1 216 ? -48.210 33.881 68.909 1.00 39.12 216 THR A N 1
ATOM 1729 C CA . THR A 1 216 ? -47.216 34.188 69.971 1.00 39.12 216 THR A CA 1
ATOM 1730 C C . THR A 1 216 ? -45.788 34.369 69.436 1.00 39.12 216 THR A C 1
ATOM 1732 O O . THR A 1 216 ? -45.288 33.500 68.735 1.00 39.12 216 THR A O 1
ATOM 1735 N N . SER A 1 217 ? -45.140 35.432 69.941 1.00 40.47 217 SER A N 1
ATOM 1736 C CA . SER A 1 217 ? -43.728 35.521 70.376 1.00 40.47 217 SER A CA 1
ATOM 1737 C C . SER A 1 217 ? -42.635 35.468 69.288 1.00 40.47 217 SER A C 1
ATOM 1739 O O . SER A 1 217 ? -42.388 34.418 68.718 1.00 40.47 217 SER A O 1
ATOM 1741 N N . ASP A 1 218 ? -42.029 36.586 68.872 1.00 38.06 218 ASP A N 1
ATOM 1742 C CA . ASP A 1 218 ? -41.006 37.418 69.560 1.00 38.06 218 ASP A CA 1
ATOM 1743 C C . ASP A 1 218 ? -39.561 36.877 69.418 1.00 38.06 218 ASP A C 1
ATOM 1745 O O . ASP A 1 218 ? -39.348 35.667 69.505 1.00 38.06 218 ASP A O 1
ATOM 1749 N N . LYS A 1 219 ? -38.604 37.821 69.290 1.00 44.25 219 LYS A N 1
ATOM 1750 C CA . LYS A 1 219 ? -37.130 37.751 69.067 1.00 44.25 219 LYS A CA 1
ATOM 1751 C C . LYS A 1 219 ? -36.697 37.882 67.594 1.00 44.25 219 LYS A C 1
ATOM 1753 O O . LYS A 1 219 ? -37.005 37.020 66.783 1.00 44.25 219 LYS A O 1
ATOM 1758 N N . SER A 1 220 ? -36.115 38.999 67.134 1.00 39.84 220 SER A N 1
ATOM 1759 C CA . SER A 1 220 ? -34.889 39.708 67.577 1.00 39.84 220 SER A CA 1
ATOM 1760 C C . SER A 1 220 ? -33.654 38.811 67.508 1.00 39.84 220 SER A C 1
ATOM 1762 O O . SER A 1 220 ? -33.508 37.923 68.341 1.00 39.84 220 SER A O 1
ATOM 1764 N N . ASP A 1 221 ? -32.823 38.992 66.479 1.00 46.47 221 ASP A N 1
ATOM 1765 C CA . ASP A 1 221 ? -31.439 39.476 66.626 1.00 46.47 221 ASP A CA 1
ATOM 1766 C C . ASP A 1 221 ? -30.648 39.312 65.316 1.00 46.47 221 ASP A C 1
ATOM 1768 O O . ASP A 1 221 ? -30.526 38.226 64.750 1.00 46.47 221 ASP A O 1
ATOM 1772 N N . ASP A 1 222 ? -30.162 40.458 64.839 1.00 38.56 222 ASP A N 1
ATOM 1773 C CA . ASP A 1 222 ? -28.824 40.743 64.316 1.00 38.56 222 ASP A CA 1
ATOM 1774 C C . ASP A 1 222 ? -27.866 39.565 64.069 1.00 38.56 222 ASP A C 1
ATOM 1776 O O . ASP A 1 222 ? -27.538 38.798 64.973 1.00 38.56 222 ASP A O 1
ATOM 1780 N N . SER A 1 223 ? -27.241 39.537 62.887 1.00 48.56 223 SER A N 1
ATOM 1781 C CA . SER A 1 223 ? -25.806 39.867 62.767 1.00 48.56 223 SER A CA 1
ATOM 1782 C C . SER A 1 223 ? -25.283 39.716 61.333 1.00 48.56 223 SER A C 1
ATOM 1784 O O . SER A 1 223 ? -25.220 38.629 60.760 1.00 48.56 223 SER A O 1
ATOM 1786 N N . ASP A 1 224 ? -24.836 40.848 60.794 1.00 42.97 224 ASP A N 1
ATOM 1787 C CA . ASP A 1 224 ? -23.811 40.958 59.760 1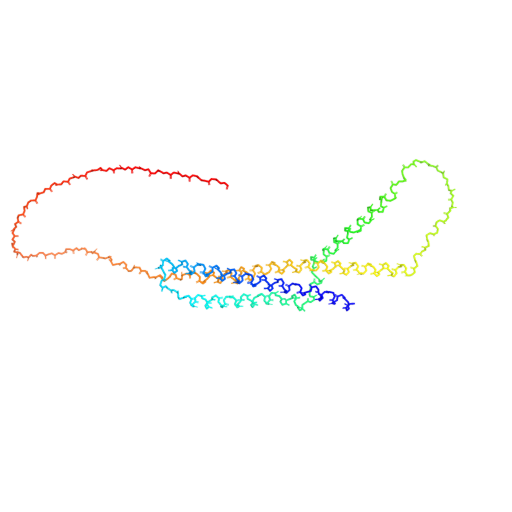.00 42.97 224 ASP A CA 1
ATOM 1788 C C . ASP A 1 224 ? -22.499 40.305 60.221 1.00 42.97 224 ASP A C 1
ATOM 1790 O O . ASP A 1 224 ? -22.041 40.622 61.316 1.00 42.97 224 ASP A O 1
ATOM 1794 N N . ILE A 1 225 ? -21.817 39.531 59.360 1.00 43.91 225 ILE A N 1
ATOM 1795 C CA . ILE A 1 225 ? -20.342 39.505 59.317 1.00 43.91 225 ILE A CA 1
ATOM 1796 C C . ILE A 1 225 ? -19.851 39.435 57.863 1.00 43.91 225 ILE A C 1
ATOM 1798 O O . ILE A 1 225 ? -20.182 38.550 57.076 1.00 43.91 225 ILE A O 1
ATOM 1802 N N . LEU A 1 226 ? -19.020 40.427 57.572 1.00 43.72 226 LEU A N 1
ATOM 1803 C CA . LEU A 1 226 ? -18.282 40.769 56.366 1.00 43.72 226 LEU A CA 1
ATOM 1804 C C . LEU A 1 226 ? -16.861 40.135 56.366 1.00 43.72 226 LEU A C 1
ATOM 1806 O O . LEU A 1 226 ? -16.324 39.790 57.414 1.00 43.72 226 LEU A O 1
ATOM 1810 N N . ILE A 1 227 ? -16.212 40.187 55.189 1.00 40.91 227 ILE A N 1
ATOM 1811 C CA . ILE A 1 227 ? -14.749 40.170 54.890 1.00 40.91 227 ILE A CA 1
ATOM 1812 C C . ILE A 1 227 ? -14.016 38.804 54.897 1.00 40.91 227 ILE A C 1
ATOM 1814 O O . ILE A 1 227 ? -13.804 38.203 55.941 1.00 40.91 227 ILE A O 1
ATOM 1818 N N . ALA A 1 228 ? -13.470 38.377 53.744 1.00 42.03 228 ALA A N 1
ATOM 1819 C CA . ALA A 1 228 ? -12.064 38.648 53.371 1.00 42.03 228 ALA A CA 1
ATOM 1820 C C . ALA A 1 228 ? -11.515 37.761 52.236 1.00 42.03 228 ALA A C 1
ATOM 1822 O O . ALA A 1 228 ? -11.495 36.536 52.309 1.00 42.03 228 ALA A O 1
ATOM 1823 N N . SER A 1 229 ? -10.960 38.440 51.231 1.00 40.25 229 SER A N 1
ATOM 1824 C CA . SER A 1 229 ? -9.988 37.970 50.240 1.00 40.25 229 SER A CA 1
ATOM 1825 C C . SER A 1 229 ? -8.764 37.272 50.848 1.00 40.25 229 SER A C 1
ATOM 1827 O O . SER A 1 229 ? -8.280 37.718 51.882 1.00 40.25 229 SER A O 1
ATOM 1829 N N . SER A 1 230 ? -8.136 36.341 50.116 1.00 40.81 230 SER A N 1
ATOM 1830 C CA . SER A 1 230 ? -6.715 36.492 49.746 1.00 40.81 230 SER A CA 1
ATOM 1831 C C . SER A 1 230 ? -6.238 35.489 48.690 1.00 40.81 230 SER A C 1
ATOM 1833 O O . SER A 1 230 ? -6.750 34.383 48.550 1.00 40.81 230 SER A O 1
ATOM 1835 N N . ALA A 1 231 ? -5.236 35.950 47.950 1.00 46.66 231 ALA A N 1
ATOM 1836 C CA . ALA A 1 231 ? -4.600 35.394 46.768 1.00 46.66 231 ALA A CA 1
ATOM 1837 C C . ALA A 1 231 ? -3.401 34.475 47.076 1.00 46.66 231 ALA A C 1
ATOM 1839 O O . ALA A 1 231 ? -2.866 34.512 48.178 1.00 46.66 231 ALA A O 1
ATOM 1840 N N . MET A 1 232 ? -2.947 33.739 46.048 1.00 48.94 232 MET A N 1
ATOM 1841 C CA . MET A 1 232 ? -1.568 33.297 45.708 1.00 48.94 232 MET A CA 1
ATOM 1842 C C . MET A 1 232 ? -1.705 32.009 44.868 1.00 48.94 232 MET A C 1
ATOM 1844 O O . MET A 1 232 ? -2.368 31.077 45.291 1.00 48.94 232 MET A O 1
ATOM 1848 N N . GLY A 1 233 ? -1.195 31.851 43.645 1.00 44.38 233 GLY A N 1
ATOM 1849 C CA . GLY A 1 233 ? 0.036 32.366 43.058 1.00 44.38 233 GLY A CA 1
ATOM 1850 C C . GLY A 1 233 ? 1.161 31.347 43.262 1.00 44.38 233 GLY A C 1
ATOM 1851 O O . GLY A 1 233 ? 1.716 31.308 44.354 1.00 44.38 233 GLY A O 1
ATOM 1852 N N . ARG A 1 234 ? 1.502 30.549 42.233 1.00 51.72 234 ARG A N 1
ATOM 1853 C CA . ARG A 1 234 ? 2.858 30.003 42.000 1.00 51.72 234 ARG A CA 1
ATOM 1854 C C . ARG A 1 234 ? 2.993 29.306 40.640 1.00 51.72 234 ARG A C 1
ATOM 1856 O O . ARG A 1 234 ? 2.352 28.304 40.351 1.00 51.72 234 ARG A O 1
ATOM 1863 N N . THR A 1 235 ? 3.885 29.880 39.848 1.00 60.66 235 THR A N 1
ATOM 1864 C CA . THR A 1 235 ? 4.611 29.330 38.702 1.00 60.66 235 THR A CA 1
ATOM 1865 C C . THR A 1 235 ? 5.710 28.368 39.154 1.00 60.66 235 THR A C 1
ATOM 1867 O O . THR A 1 235 ? 6.390 28.676 40.133 1.00 60.66 235 THR A O 1
ATOM 1870 N N . THR A 1 236 ? 6.007 27.338 38.357 1.00 56.56 236 THR A N 1
ATOM 1871 C CA . THR A 1 236 ? 7.390 26.864 38.174 1.00 56.56 236 THR A CA 1
ATOM 1872 C C . THR A 1 236 ? 7.565 26.158 36.832 1.00 56.56 236 THR A C 1
ATOM 1874 O O . THR A 1 236 ? 6.828 25.248 36.467 1.00 56.56 236 THR A O 1
ATOM 1877 N N . THR A 1 237 ? 8.571 26.640 36.117 1.00 59.47 237 THR A N 1
ATOM 1878 C CA . THR A 1 237 ? 9.234 26.102 34.933 1.00 59.47 237 THR A CA 1
ATOM 1879 C C . THR A 1 237 ? 10.088 24.877 35.279 1.00 59.47 237 THR A C 1
ATOM 1881 O O . THR A 1 237 ? 10.636 24.797 36.378 1.00 59.47 237 THR A O 1
ATOM 1884 N N . TYR A 1 238 ? 10.281 23.969 34.319 1.00 54.69 238 TYR A N 1
ATOM 1885 C CA . TYR A 1 238 ? 11.459 23.099 34.290 1.00 54.69 238 TYR A CA 1
ATOM 1886 C C . TYR A 1 238 ? 11.845 22.790 32.838 1.00 54.69 238 TYR A C 1
ATOM 1888 O O . TYR A 1 238 ? 11.045 22.251 32.077 1.00 54.69 238 TYR A O 1
ATOM 1896 N N . SER A 1 239 ? 13.066 23.187 32.479 1.00 60.97 239 SER A N 1
ATOM 1897 C CA . SER A 1 239 ? 13.774 22.822 31.252 1.00 60.97 239 SER A CA 1
ATOM 1898 C C . SER A 1 239 ? 14.719 21.662 31.541 1.00 60.97 239 SER A C 1
ATOM 1900 O O . SER A 1 239 ? 15.393 21.688 32.572 1.00 60.97 239 SER A O 1
ATOM 1902 N N . GLN A 1 240 ? 14.849 20.742 30.588 1.00 60.47 240 GLN A N 1
ATOM 1903 C CA . GLN A 1 240 ? 16.134 20.233 30.099 1.00 60.47 240 GLN A CA 1
ATOM 1904 C C . GLN A 1 240 ? 15.944 19.574 28.735 1.00 60.47 240 GLN A C 1
ATOM 1906 O O . GLN A 1 240 ? 14.925 18.868 28.569 1.00 60.47 240 GLN A O 1
#